Protein AF-A0A9X0B4B9-F1 (afdb_monomer)

Sequence (212 aa):
MSLSPEKRGRHTRPRSSSRGPTNFATVEGRLSCSGKHKIACLALQASNNDLEARITHLRGKVNQLDREISVLSRHVKQFNHHPFLQTWQADLLTRLIEVAYVRQKNKLPDGVSIGETNTADREILSRAYSNAARRVKWGTLDSLGLDIGHHDALQHYSDIAVYRSPNPFDTEIPFAEWLVQQSQAKPDLFAFWARLYPICYGRAVYESLVIA

pLDDT: mean 79.08, std 19.91, range [33.44, 97.25]

Secondary structure (DSSP, 8-state):
----------------------------------HHHHHHHHHHHHHHHHHHHHHHHHHHHHHHHHHHHHHHHHHHHHHHHTTHHHHHHHHHHHHHHHHHHHHHTPPPGGG--TT---HHHHHHHHHHHHHHHHH--HHHHHHTT--HHHHHHHHTHHHHGGG--S-TTTTHHHHHHHHHHHTTT-HHHHHHHHHHHHHHTSS-HHHHTT--

Structure (mmCIF, N/CA/C/O backbone):
data_AF-A0A9X0B4B9-F1
#
_entry.id   AF-A0A9X0B4B9-F1
#
loop_
_atom_site.group_PDB
_atom_site.id
_atom_site.type_symbol
_atom_site.label_atom_id
_atom_site.label_alt_id
_atom_site.label_comp_id
_atom_site.label_asym_id
_atom_site.label_entity_id
_atom_site.label_seq_id
_atom_site.pdbx_PDB_ins_code
_atom_site.Cartn_x
_atom_site.Cartn_y
_atom_site.Cartn_z
_atom_site.occupancy
_atom_site.B_iso_or_equiv
_atom_site.auth_seq_id
_atom_site.auth_comp_id
_atom_site.auth_asym_id
_atom_site.auth_atom_id
_atom_site.pdbx_PDB_model_num
ATOM 1 N N . MET A 1 1 ? -34.209 37.142 -52.005 1.00 37.28 1 MET A N 1
ATOM 2 C CA . MET A 1 1 ? -33.082 38.098 -51.942 1.00 37.28 1 MET A CA 1
ATOM 3 C C . MET A 1 1 ? -31.878 37.348 -51.396 1.00 37.28 1 MET A C 1
ATOM 5 O O . MET A 1 1 ? -32.034 36.760 -50.342 1.00 37.28 1 MET A O 1
ATOM 9 N N . SER A 1 2 ? -30.690 37.248 -51.981 1.00 38.56 2 SER A N 1
ATOM 10 C CA . SER A 1 2 ? -30.120 37.549 -53.300 1.00 38.56 2 SER A CA 1
ATOM 11 C C . SER A 1 2 ? -28.742 36.851 -53.287 1.00 38.56 2 SER A C 1
ATOM 13 O O . SER A 1 2 ? -28.014 36.991 -52.314 1.00 38.56 2 SER A O 1
ATOM 15 N N . LEU A 1 3 ? -28.491 35.949 -54.241 1.00 33.88 3 LEU A N 1
ATOM 16 C CA . LEU A 1 3 ? -27.424 35.980 -55.261 1.00 33.88 3 LEU A CA 1
ATOM 17 C C . LEU A 1 3 ? -25.955 35.836 -54.789 1.00 33.88 3 LEU A C 1
ATOM 19 O O . LEU A 1 3 ? -25.396 36.720 -54.150 1.00 33.88 3 LEU A O 1
ATOM 23 N N . SER A 1 4 ? -25.306 34.755 -55.256 1.00 40.66 4 SER A N 1
ATOM 24 C CA . SER A 1 4 ? -23.852 34.667 -55.522 1.00 40.66 4 SER A CA 1
ATOM 25 C C . SER A 1 4 ? -23.411 35.720 -56.567 1.00 40.66 4 SER A C 1
ATOM 27 O O . SER A 1 4 ? -24.283 36.290 -57.230 1.00 40.66 4 SER A O 1
ATOM 29 N N . PRO A 1 5 ? -22.097 35.961 -56.806 1.00 49.62 5 PRO A N 1
ATOM 30 C CA . PRO A 1 5 ? -21.403 35.111 -57.788 1.00 49.62 5 PRO A CA 1
ATOM 31 C C . PRO A 1 5 ? -19.865 34.939 -57.668 1.00 49.62 5 PRO A C 1
ATOM 33 O O . PRO A 1 5 ? -19.124 35.708 -57.065 1.00 49.62 5 PRO A O 1
ATOM 36 N N . GLU A 1 6 ? -19.453 33.884 -58.367 1.00 38.03 6 GLU A N 1
ATOM 37 C CA . GLU A 1 6 ? -18.196 33.508 -59.029 1.00 38.03 6 GLU A CA 1
ATOM 38 C C . GLU A 1 6 ? -17.366 34.637 -59.705 1.00 38.03 6 GLU A C 1
ATOM 40 O O . GLU A 1 6 ? -17.934 35.584 -60.243 1.00 38.03 6 GLU A O 1
ATOM 45 N N . LYS A 1 7 ? -16.029 34.460 -59.781 1.00 44.81 7 LYS A N 1
ATOM 46 C CA . LYS A 1 7 ? -15.086 34.900 -60.857 1.00 44.81 7 LYS A CA 1
ATOM 47 C C . LYS A 1 7 ? -13.720 34.222 -60.597 1.00 44.81 7 LYS A C 1
ATOM 49 O O . LYS A 1 7 ? -13.123 34.476 -59.562 1.00 44.81 7 LYS A O 1
ATOM 54 N N . ARG A 1 8 ? -13.237 33.197 -61.321 1.00 38.59 8 ARG A N 1
ATOM 55 C CA . ARG A 1 8 ? -12.699 33.088 -62.705 1.00 38.59 8 ARG A CA 1
ATOM 56 C C . ARG A 1 8 ? -11.682 34.154 -63.145 1.00 38.59 8 ARG A C 1
ATOM 58 O O . ARG A 1 8 ? -12.032 35.316 -63.304 1.00 38.59 8 ARG A O 1
ATOM 65 N N . GLY A 1 9 ? -10.494 33.673 -63.535 1.00 34.69 9 GLY A N 1
ATOM 66 C CA . GLY A 1 9 ? -9.516 34.322 -64.430 1.00 34.69 9 GLY A CA 1
ATOM 67 C C . GLY A 1 9 ? -8.213 33.502 -64.500 1.00 34.69 9 GLY A C 1
ATOM 68 O O . GLY A 1 9 ? -7.400 33.593 -63.597 1.00 34.69 9 GLY A O 1
ATOM 69 N N . ARG A 1 10 ? -8.140 32.448 -65.328 1.00 34.41 10 ARG A N 1
ATOM 70 C CA . ARG A 1 10 ? -7.587 32.360 -66.707 1.00 34.41 10 ARG A CA 1
ATOM 71 C C . ARG A 1 10 ? -6.051 32.408 -66.838 1.00 34.41 10 ARG A C 1
ATOM 73 O O . ARG A 1 10 ? -5.434 33.441 -66.649 1.00 34.41 10 ARG A O 1
ATOM 80 N N . HIS A 1 11 ? -5.529 31.262 -67.295 1.00 38.62 11 HIS A N 1
ATOM 81 C CA . HIS A 1 11 ? -4.538 31.040 -68.360 1.00 38.62 11 HIS A CA 1
ATOM 82 C C . HIS A 1 11 ? -3.572 32.164 -68.753 1.00 38.62 11 HIS A C 1
ATOM 84 O O . HIS A 1 11 ? -4.012 33.158 -69.317 1.00 38.62 11 HIS A O 1
ATOM 90 N N . THR A 1 12 ? -2.280 31.817 -68.792 1.00 37.66 12 THR A N 1
ATOM 91 C CA . THR A 1 12 ? -1.445 31.950 -70.003 1.00 37.66 12 THR A CA 1
ATOM 92 C C . THR A 1 12 ? -0.282 30.949 -69.988 1.00 37.66 12 THR A C 1
ATOM 94 O O . THR A 1 12 ? 0.459 30.819 -69.021 1.00 37.66 12 THR A O 1
ATOM 97 N N . ARG A 1 13 ? -0.126 30.229 -71.103 1.00 40.91 13 ARG A N 1
ATOM 98 C CA . ARG A 1 13 ? 1.102 29.546 -71.536 1.00 40.91 13 ARG A CA 1
ATOM 99 C C . ARG A 1 13 ? 1.524 30.251 -72.831 1.00 40.91 13 ARG A C 1
ATOM 101 O O . ARG A 1 13 ? 0.647 30.525 -73.650 1.00 40.91 13 ARG A O 1
ATOM 108 N N . PRO A 1 14 ? 2.818 30.515 -73.045 1.00 43.34 14 PRO A N 1
ATOM 109 C CA . PRO A 1 14 ? 3.440 30.116 -74.316 1.00 43.34 14 PRO A CA 1
ATOM 110 C C . PRO A 1 14 ? 4.831 29.495 -74.058 1.00 43.34 14 PRO A C 1
ATOM 112 O O . PRO A 1 14 ? 5.559 29.919 -73.173 1.00 43.34 14 PRO A O 1
ATOM 115 N N . ARG A 1 15 ? 5.147 28.306 -74.583 1.00 35.44 15 ARG A N 1
ATOM 116 C CA . ARG A 1 15 ? 5.670 27.976 -75.929 1.00 35.44 15 ARG A CA 1
ATOM 117 C C . ARG A 1 15 ? 7.128 28.439 -76.174 1.00 35.44 15 ARG A C 1
ATOM 119 O O . ARG A 1 15 ? 7.373 29.551 -76.607 1.00 35.44 15 ARG A O 1
ATOM 126 N N . SER A 1 16 ? 8.045 27.508 -75.875 1.00 40.91 16 SER A N 1
ATOM 127 C CA . SER A 1 16 ? 9.305 27.128 -76.556 1.00 40.91 16 SER A CA 1
ATOM 128 C C . SER A 1 16 ? 10.136 28.165 -77.332 1.00 40.91 16 SER A C 1
ATOM 130 O O . SER A 1 16 ? 9.680 28.663 -78.358 1.00 40.91 16 SER A O 1
ATOM 132 N N . SER A 1 17 ? 11.433 28.265 -77.003 1.00 33.53 17 SER A N 1
ATOM 133 C CA . SER A 1 17 ? 12.494 28.469 -78.005 1.00 33.53 17 SER A CA 1
ATOM 134 C C . SER A 1 17 ? 13.881 28.026 -77.502 1.00 33.53 17 SER A C 1
ATOM 136 O O . SER A 1 17 ? 14.427 28.608 -76.574 1.00 33.53 17 SER A O 1
ATOM 138 N N . SER A 1 18 ? 14.409 26.969 -78.134 1.00 39.12 18 SER A N 1
ATOM 139 C CA . SER A 1 18 ? 15.800 26.792 -78.595 1.00 39.12 18 SER A CA 1
ATOM 140 C C . SER A 1 18 ? 16.981 27.210 -77.690 1.00 39.12 18 SER A C 1
ATOM 142 O O . SER A 1 18 ? 17.277 28.399 -77.585 1.00 39.12 18 SER A O 1
ATOM 144 N N . ARG A 1 19 ? 17.813 26.229 -77.285 1.00 36.03 19 ARG A N 1
ATOM 145 C CA . ARG A 1 19 ? 19.260 26.161 -77.633 1.00 36.03 19 ARG A CA 1
ATOM 146 C C . ARG A 1 19 ? 19.955 24.919 -77.044 1.00 36.03 19 ARG A C 1
ATOM 148 O O . ARG A 1 19 ? 20.069 24.814 -75.834 1.00 36.03 19 ARG A O 1
ATOM 155 N N . GLY A 1 20 ? 20.454 24.062 -77.945 1.00 33.44 20 GLY A N 1
ATOM 156 C CA . GLY A 1 20 ? 21.780 23.417 -77.917 1.00 33.44 20 GLY A CA 1
ATOM 157 C C . GLY A 1 20 ? 22.123 22.373 -76.835 1.00 33.44 20 GLY A C 1
ATOM 158 O O . GLY A 1 20 ? 21.980 22.654 -75.650 1.00 33.44 20 GLY A O 1
ATOM 159 N N . PRO A 1 21 ? 22.691 21.206 -77.208 1.00 44.31 21 PRO A N 1
ATOM 160 C CA . PRO A 1 21 ? 23.390 20.344 -76.267 1.00 44.31 21 PRO A CA 1
ATOM 161 C C . PRO A 1 21 ? 24.780 20.940 -76.018 1.00 44.31 21 PRO A C 1
ATOM 163 O O . PRO A 1 21 ? 25.649 20.900 -76.889 1.00 44.31 21 PRO A O 1
ATOM 166 N N . THR A 1 22 ? 25.002 21.526 -74.844 1.00 40.06 22 THR A N 1
ATOM 167 C CA . THR A 1 22 ? 26.351 21.937 -74.448 1.00 40.06 22 THR A CA 1
ATOM 168 C C . THR A 1 22 ? 27.013 20.771 -73.737 1.00 40.06 22 THR A C 1
ATOM 170 O O . THR A 1 22 ? 26.702 20.447 -72.594 1.00 40.06 22 THR A O 1
ATOM 173 N N . ASN A 1 23 ? 27.903 20.128 -74.483 1.00 40.56 23 ASN A N 1
ATOM 174 C CA . ASN A 1 23 ? 28.940 19.212 -74.040 1.00 40.56 23 ASN A CA 1
ATOM 175 C C . ASN A 1 23 ? 29.431 19.527 -72.614 1.00 40.56 23 ASN A C 1
ATOM 177 O O . ASN A 1 23 ? 30.169 20.494 -72.418 1.00 40.56 23 ASN A O 1
ATOM 181 N N . PHE A 1 24 ? 29.117 18.672 -71.638 1.00 36.88 24 PHE A N 1
ATOM 182 C CA . PHE A 1 24 ? 29.963 18.542 -70.451 1.00 36.88 24 PHE A CA 1
ATOM 183 C C . PHE A 1 24 ? 31.182 17.718 -70.855 1.00 36.88 24 PHE A C 1
ATOM 185 O O . PHE A 1 24 ? 31.278 16.516 -70.618 1.00 36.88 24 PHE A O 1
ATOM 192 N N . ALA A 1 25 ? 32.085 18.392 -71.563 1.00 40.25 25 ALA A N 1
ATOM 193 C CA . ALA A 1 25 ? 33.439 17.933 -71.758 1.00 40.25 25 ALA A CA 1
ATOM 194 C C . ALA A 1 25 ? 34.093 17.774 -70.380 1.00 40.25 25 ALA A C 1
ATOM 196 O O . ALA A 1 25 ? 34.179 18.722 -69.604 1.00 40.25 25 ALA A O 1
ATOM 197 N N . THR A 1 26 ? 34.520 16.545 -70.110 1.00 48.97 26 THR A N 1
ATOM 198 C CA . THR A 1 26 ? 35.816 16.221 -69.518 1.00 48.97 26 THR A CA 1
ATOM 199 C C . THR A 1 26 ? 36.294 17.171 -68.423 1.00 48.97 26 THR A C 1
ATOM 201 O O . 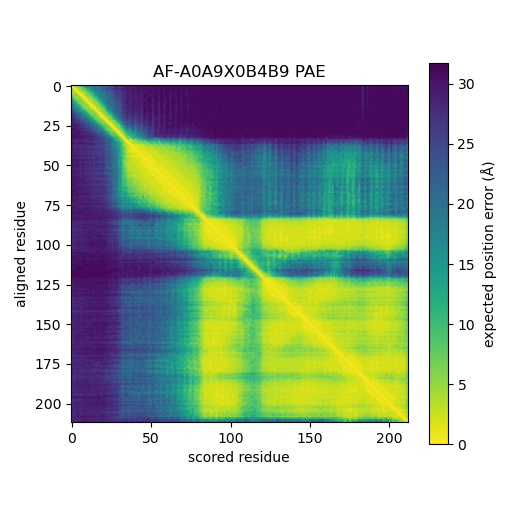THR A 1 26 ? 37.101 18.066 -68.656 1.00 48.97 26 THR A O 1
ATOM 204 N N . VAL A 1 27 ? 35.905 16.864 -67.189 1.00 46.19 27 VAL A N 1
ATOM 205 C CA . VAL A 1 27 ? 36.783 17.100 -66.039 1.00 46.19 27 VAL A CA 1
ATOM 206 C C . VAL A 1 27 ? 37.170 15.736 -65.476 1.00 46.19 27 VAL A C 1
ATOM 208 O O . VAL A 1 27 ? 36.894 15.393 -64.332 1.00 46.19 27 VAL A O 1
ATOM 211 N N . GLU A 1 28 ? 37.846 14.936 -66.307 1.00 41.88 28 GLU A N 1
ATOM 212 C CA . GLU A 1 28 ? 38.850 14.016 -65.778 1.00 41.88 28 GLU A CA 1
ATOM 213 C C . GLU A 1 28 ? 40.018 14.875 -65.291 1.00 41.88 28 GLU A C 1
ATOM 215 O O . GLU A 1 28 ? 41.030 15.065 -65.968 1.00 41.88 28 GLU A O 1
ATOM 220 N N . GLY A 1 29 ? 39.858 15.428 -64.090 1.00 42.34 29 GLY A N 1
ATOM 221 C CA . GLY A 1 29 ? 40.985 15.855 -63.284 1.00 42.34 29 GLY A CA 1
ATOM 222 C C . GLY A 1 29 ? 41.805 14.614 -62.961 1.00 42.34 29 GLY A C 1
ATOM 223 O O . GLY A 1 29 ? 41.587 13.972 -61.936 1.00 42.34 29 GLY A O 1
ATOM 224 N N . ARG A 1 30 ? 42.721 14.252 -63.868 1.00 47.53 30 ARG A N 1
ATOM 225 C CA . ARG A 1 30 ? 43.784 13.277 -63.636 1.00 47.53 30 ARG A CA 1
ATOM 226 C C . ARG A 1 30 ? 44.615 13.765 -62.454 1.00 47.53 30 ARG A C 1
ATOM 228 O O . ARG A 1 30 ? 45.625 14.443 -62.619 1.00 47.53 30 ARG A O 1
ATOM 235 N N . LEU A 1 31 ? 44.207 13.380 -61.251 1.00 49.44 31 LEU A N 1
ATOM 236 C CA . LEU A 1 31 ? 45.129 13.221 -60.142 1.00 49.44 31 LEU A CA 1
ATOM 237 C C . LEU A 1 31 ? 46.105 12.134 -60.586 1.00 49.44 31 LEU A C 1
ATOM 239 O O . LEU A 1 31 ? 45.802 10.942 -60.518 1.00 49.44 31 LEU A O 1
ATOM 243 N N . SER A 1 32 ? 47.259 12.559 -61.108 1.00 48.72 32 SER A N 1
ATOM 244 C CA . SER A 1 32 ? 48.432 11.705 -61.257 1.00 48.72 32 SER A CA 1
ATOM 245 C C . SER A 1 32 ? 48.814 11.242 -59.856 1.00 48.72 32 SER A C 1
ATOM 247 O O . SER A 1 32 ? 49.529 11.903 -59.104 1.00 48.72 32 SER A O 1
ATOM 249 N N . CYS A 1 33 ? 48.190 10.145 -59.450 1.00 45.91 33 CYS A N 1
ATOM 250 C CA . CYS A 1 33 ? 48.352 9.558 -58.147 1.00 45.91 33 CYS A CA 1
ATOM 251 C C . CYS A 1 33 ? 49.700 8.841 -58.167 1.00 45.91 33 CYS A C 1
ATOM 253 O O . CYS A 1 33 ? 49.818 7.735 -58.695 1.00 45.91 33 CYS A O 1
ATOM 255 N N . SER A 1 34 ? 50.734 9.490 -57.628 1.00 63.69 34 SER A N 1
ATOM 256 C CA . SER A 1 34 ? 51.974 8.810 -57.245 1.00 63.69 34 SER A CA 1
ATOM 257 C C . SER A 1 34 ? 51.603 7.524 -56.499 1.00 63.69 34 SER A C 1
ATOM 259 O O . SER A 1 34 ? 50.732 7.549 -55.628 1.00 63.69 34 SER A O 1
ATOM 261 N N . GLY A 1 35 ? 52.218 6.389 -56.854 1.00 59.84 35 GLY A N 1
ATOM 262 C CA . GLY A 1 35 ? 51.807 5.061 -56.368 1.00 59.84 35 GLY A CA 1
ATOM 263 C C . GLY A 1 35 ? 51.667 4.966 -54.842 1.00 59.84 35 GLY A C 1
ATOM 264 O O . GLY A 1 35 ? 50.817 4.233 -54.345 1.00 59.84 35 GLY A O 1
ATOM 265 N N . LYS A 1 36 ? 52.412 5.794 -54.097 1.00 68.44 36 LYS A N 1
ATOM 266 C CA . LYS A 1 36 ? 52.318 5.929 -52.635 1.00 68.44 36 LYS A CA 1
ATOM 267 C C . LYS A 1 36 ? 50.981 6.527 -52.161 1.00 68.44 36 LYS A C 1
ATOM 269 O O . LYS A 1 36 ? 50.416 6.043 -51.186 1.00 68.44 36 LYS A O 1
ATOM 274 N N . HIS A 1 37 ? 50.436 7.521 -52.865 1.00 74.00 37 HIS A N 1
ATOM 275 C CA . HIS A 1 37 ? 49.137 8.129 -52.544 1.00 74.00 37 HIS A CA 1
ATOM 276 C C . HIS A 1 37 ? 47.966 7.183 -52.838 1.00 74.00 37 HIS A C 1
ATOM 278 O O . HIS A 1 37 ? 46.979 7.193 -52.107 1.00 74.00 37 HIS A O 1
ATOM 284 N N . LYS A 1 38 ? 48.088 6.321 -53.856 1.00 82.31 38 LYS A N 1
ATOM 285 C CA . LYS A 1 38 ? 47.051 5.333 -54.193 1.00 82.31 38 LYS A CA 1
ATOM 286 C C . LYS A 1 38 ? 46.951 4.248 -53.122 1.00 82.31 38 LYS A C 1
ATOM 288 O O . LYS A 1 38 ? 45.853 3.895 -52.707 1.00 82.31 38 LYS A O 1
ATOM 293 N N . ILE A 1 39 ? 48.101 3.773 -52.640 1.00 85.12 39 ILE A N 1
ATOM 294 C CA . ILE A 1 39 ? 48.188 2.806 -51.537 1.00 85.12 39 ILE A CA 1
ATOM 295 C C . ILE A 1 39 ? 47.634 3.417 -50.243 1.00 85.12 39 ILE A C 1
ATOM 297 O O . ILE A 1 39 ? 46.830 2.779 -49.570 1.00 85.12 39 ILE A O 1
ATOM 301 N N . ALA A 1 40 ? 47.992 4.667 -49.930 1.00 88.06 40 ALA A N 1
ATOM 302 C CA . ALA A 1 40 ? 47.449 5.373 -48.769 1.00 88.06 40 ALA A CA 1
ATOM 303 C C . ALA A 1 40 ? 45.920 5.538 -48.850 1.00 88.06 40 ALA A C 1
ATOM 305 O O . ALA A 1 40 ? 45.225 5.328 -47.860 1.00 88.06 40 ALA A O 1
ATOM 306 N N . CYS A 1 41 ? 45.380 5.851 -50.031 1.00 86.50 41 CYS A N 1
ATOM 307 C CA . CYS A 1 41 ? 43.940 5.997 -50.236 1.00 86.50 41 CYS A CA 1
ATOM 308 C C . CYS A 1 41 ? 43.189 4.665 -50.048 1.00 86.50 41 CYS A C 1
ATOM 310 O O . CYS A 1 41 ? 42.178 4.626 -49.351 1.00 86.50 41 CYS A O 1
ATOM 312 N N . LEU A 1 42 ? 43.725 3.557 -50.576 1.00 90.69 42 LEU A N 1
ATOM 313 C CA . LEU A 1 42 ? 43.162 2.217 -50.371 1.00 90.69 42 LEU A CA 1
ATOM 314 C C . LEU A 1 42 ? 43.224 1.773 -48.903 1.00 90.69 42 LEU A C 1
ATOM 316 O O . LEU A 1 42 ? 42.264 1.193 -48.403 1.00 90.69 42 LEU A O 1
ATOM 320 N N . ALA A 1 43 ? 44.320 2.070 -48.200 1.00 89.94 43 ALA A N 1
ATOM 321 C CA . ALA A 1 43 ? 44.457 1.763 -46.777 1.00 89.94 43 ALA A CA 1
ATOM 322 C C . ALA A 1 43 ? 43.451 2.553 -45.921 1.00 89.94 43 ALA A C 1
ATOM 324 O O . ALA A 1 43 ? 42.826 1.988 -45.025 1.00 89.94 43 ALA A O 1
ATOM 325 N N . LEU A 1 44 ? 43.244 3.838 -46.230 1.00 91.75 44 LEU A N 1
ATOM 326 C CA . LEU A 1 44 ? 42.229 4.662 -45.568 1.00 91.75 44 LEU A CA 1
ATOM 327 C C . LEU A 1 44 ? 40.812 4.160 -45.856 1.00 91.75 44 LEU A C 1
ATOM 329 O O . LEU A 1 44 ? 39.997 4.091 -44.943 1.00 91.75 44 LEU A O 1
ATOM 333 N N . GLN A 1 45 ? 40.523 3.759 -47.094 1.00 93.06 45 GLN A N 1
ATOM 334 C CA . GLN A 1 45 ? 39.220 3.202 -47.453 1.00 93.06 45 GLN A CA 1
ATOM 335 C C . GLN A 1 45 ? 38.954 1.864 -46.748 1.00 93.06 45 GLN A C 1
ATOM 337 O O . GLN A 1 45 ? 37.867 1.660 -46.217 1.00 93.06 45 GLN A O 1
ATOM 342 N N . ALA A 1 46 ? 39.950 0.977 -46.678 1.00 91.56 46 ALA A N 1
ATOM 343 C CA . ALA A 1 46 ? 39.845 -0.275 -45.933 1.00 91.56 46 ALA A CA 1
ATOM 344 C C . ALA A 1 46 ? 39.626 -0.030 -44.429 1.00 91.56 46 ALA A C 1
ATOM 346 O O . ALA A 1 46 ? 38.780 -0.681 -43.822 1.00 91.56 46 ALA A O 1
ATOM 347 N N . SER A 1 47 ? 40.336 0.945 -43.850 1.00 94.44 47 SER A N 1
ATOM 348 C CA . SER A 1 47 ? 40.161 1.359 -42.453 1.00 94.44 47 SER A CA 1
ATOM 349 C C . SER A 1 47 ? 38.764 1.927 -42.192 1.00 94.44 47 SER A C 1
ATOM 351 O O . SER A 1 47 ? 38.111 1.541 -41.228 1.00 94.44 47 SER A O 1
ATOM 353 N N . ASN A 1 48 ? 38.258 2.790 -43.079 1.00 94.88 48 ASN A N 1
ATOM 354 C CA . ASN A 1 48 ? 36.906 3.335 -42.963 1.00 94.88 48 ASN A CA 1
ATOM 355 C C . ASN A 1 48 ? 35.844 2.232 -43.029 1.00 94.88 48 ASN A C 1
ATOM 357 O O . ASN A 1 48 ? 34.938 2.221 -42.201 1.00 94.88 48 ASN A O 1
ATOM 361 N N . ASN A 1 49 ? 35.992 1.267 -43.939 1.00 95.19 49 ASN A N 1
ATOM 362 C CA . ASN A 1 49 ? 35.080 0.127 -44.030 1.00 95.19 49 ASN A CA 1
ATOM 363 C C . ASN A 1 49 ? 35.115 -0.743 -42.756 1.00 95.19 49 ASN A C 1
ATOM 365 O O . ASN A 1 49 ? 34.065 -1.178 -42.283 1.00 95.19 49 ASN A O 1
ATOM 369 N N . ASP A 1 50 ? 36.298 -0.981 -42.171 1.00 95.50 50 ASP A N 1
ATOM 370 C CA . ASP A 1 50 ? 36.428 -1.704 -40.893 1.00 95.50 50 ASP A CA 1
ATOM 371 C C . ASP A 1 50 ? 35.769 -0.932 -39.739 1.00 95.50 50 ASP A C 1
ATOM 373 O O . ASP A 1 50 ? 35.039 -1.505 -38.927 1.00 95.50 50 ASP A O 1
ATOM 377 N N . LEU A 1 51 ? 35.957 0.389 -39.687 1.00 96.12 51 LEU A N 1
ATOM 378 C CA . LEU A 1 51 ? 35.312 1.247 -38.695 1.00 96.12 51 LEU A CA 1
ATOM 379 C C . LEU A 1 51 ? 33.786 1.242 -38.844 1.00 96.12 51 LEU A C 1
ATOM 381 O O . LEU A 1 51 ? 33.083 1.111 -37.841 1.00 96.12 51 LEU A O 1
ATOM 385 N N . GLU A 1 52 ? 33.256 1.319 -40.064 1.00 96.06 52 GLU A N 1
ATOM 386 C CA . GLU A 1 52 ? 31.815 1.219 -40.323 1.00 96.06 52 GLU A CA 1
ATOM 387 C C . GLU A 1 52 ? 31.246 -0.140 -39.883 1.00 96.06 52 GLU A C 1
ATOM 389 O O . GLU A 1 52 ? 30.201 -0.197 -39.222 1.00 96.06 52 GLU A O 1
ATOM 394 N N . ALA A 1 53 ? 31.957 -1.237 -40.157 1.00 95.00 53 ALA A N 1
ATOM 395 C CA . ALA A 1 53 ? 31.577 -2.572 -39.697 1.00 95.00 53 ALA A CA 1
ATOM 396 C C . ALA A 1 53 ? 31.564 -2.670 -38.159 1.00 95.00 53 ALA A C 1
ATOM 398 O O . ALA A 1 53 ? 30.630 -3.210 -37.561 1.00 95.00 53 ALA A O 1
ATOM 399 N N . ARG A 1 54 ? 32.555 -2.081 -37.479 1.00 96.56 54 ARG A N 1
ATOM 400 C CA . ARG A 1 54 ? 32.586 -2.039 -36.007 1.00 96.56 54 ARG A CA 1
ATOM 401 C C . ARG A 1 54 ? 31.464 -1.185 -35.428 1.00 96.56 54 ARG A C 1
ATOM 403 O O . ARG A 1 54 ? 30.843 -1.594 -34.448 1.00 96.56 54 ARG A O 1
ATOM 410 N N . ILE A 1 55 ? 31.175 -0.028 -36.024 1.00 97.25 55 ILE A N 1
ATOM 411 C CA . ILE A 1 55 ? 30.098 0.868 -35.579 1.00 97.25 55 ILE A CA 1
ATOM 412 C C . ILE A 1 55 ? 28.738 0.180 -35.715 1.00 97.25 55 ILE A C 1
ATOM 414 O O . ILE A 1 55 ? 27.932 0.227 -34.787 1.00 97.25 55 ILE A O 1
ATOM 418 N N . THR A 1 56 ? 28.473 -0.478 -36.844 1.00 96.31 56 THR A N 1
ATOM 419 C CA . THR A 1 56 ? 27.211 -1.207 -37.056 1.00 96.31 56 THR A CA 1
ATOM 420 C C . THR A 1 56 ? 27.053 -2.366 -36.073 1.00 96.31 56 THR A C 1
ATOM 422 O O . THR A 1 56 ? 25.989 -2.514 -35.470 1.00 96.31 56 THR A O 1
ATOM 425 N N . HIS A 1 57 ? 28.123 -3.119 -35.813 1.00 96.31 57 HIS A N 1
ATOM 426 C CA . HIS A 1 57 ? 28.131 -4.173 -34.800 1.00 96.31 57 HIS A CA 1
ATOM 427 C C . HIS A 1 57 ? 27.889 -3.636 -33.376 1.00 96.31 57 HIS A C 1
ATOM 429 O O . HIS A 1 57 ? 27.074 -4.191 -32.636 1.00 96.31 57 HIS A O 1
ATOM 435 N N . LEU A 1 58 ? 28.534 -2.528 -32.992 1.00 96.88 58 LEU A N 1
ATOM 436 C CA . LEU A 1 58 ? 28.311 -1.885 -31.692 1.00 96.88 58 LEU A CA 1
ATOM 437 C C . LEU A 1 58 ? 26.875 -1.376 -31.544 1.00 96.88 58 LEU A C 1
ATOM 439 O O . LEU A 1 58 ? 26.264 -1.599 -30.504 1.00 96.88 58 LEU A O 1
ATOM 443 N N . ARG A 1 59 ? 26.303 -0.766 -32.588 1.00 96.69 59 ARG A N 1
ATOM 444 C CA . ARG A 1 59 ? 24.887 -0.361 -32.596 1.00 96.69 59 ARG A CA 1
ATOM 445 C C . ARG A 1 59 ? 23.956 -1.553 -32.384 1.00 96.69 59 ARG A C 1
ATOM 447 O O . ARG A 1 59 ? 23.000 -1.447 -31.623 1.00 96.69 59 ARG A O 1
ATOM 454 N N . GLY A 1 60 ? 24.255 -2.696 -33.004 1.00 96.62 60 GLY A N 1
ATOM 455 C CA . GLY A 1 60 ? 23.525 -3.944 -32.771 1.00 96.62 60 GLY A CA 1
ATOM 456 C C . GLY A 1 60 ? 23.554 -4.375 -31.302 1.00 96.62 60 GLY A C 1
ATOM 457 O O . GLY A 1 60 ? 22.505 -4.672 -30.731 1.00 96.62 60 GLY A O 1
ATOM 458 N N . LYS A 1 61 ? 24.733 -4.330 -30.670 1.00 96.94 61 LYS A N 1
ATOM 459 C CA . LYS A 1 61 ? 24.901 -4.661 -29.247 1.00 96.94 61 LYS A CA 1
ATOM 460 C C . LYS A 1 61 ? 24.189 -3.688 -28.312 1.00 96.94 61 LYS A C 1
ATOM 462 O O . LYS A 1 61 ? 23.549 -4.138 -27.371 1.00 96.94 61 LYS A O 1
ATOM 467 N N . VAL A 1 62 ? 24.261 -2.383 -28.572 1.00 97.25 62 VAL A N 1
ATOM 468 C CA . VAL A 1 62 ? 23.544 -1.373 -27.773 1.00 97.25 62 VAL A CA 1
ATOM 469 C C . VAL A 1 62 ? 22.037 -1.621 -27.836 1.00 97.25 62 VAL A C 1
ATOM 471 O O . VAL A 1 62 ? 21.400 -1.748 -26.798 1.00 97.25 62 VAL A O 1
ATOM 474 N N . ASN A 1 63 ? 21.485 -1.837 -29.034 1.00 96.25 63 ASN A N 1
ATOM 475 C CA . ASN A 1 63 ? 20.062 -2.145 -29.194 1.00 96.25 63 ASN A CA 1
ATOM 476 C C . ASN A 1 63 ? 19.648 -3.445 -28.483 1.00 96.25 63 ASN A C 1
ATOM 478 O O . ASN A 1 63 ? 18.511 -3.568 -28.026 1.00 96.25 63 ASN A O 1
ATOM 482 N N . GLN A 1 64 ? 20.535 -4.442 -28.429 1.00 96.50 64 GLN A N 1
ATOM 483 C CA . GLN A 1 64 ? 20.294 -5.668 -27.673 1.00 96.50 64 GLN A CA 1
ATOM 484 C C . GLN A 1 64 ? 20.270 -5.391 -26.164 1.00 96.50 64 GLN A C 1
ATOM 486 O O . GLN A 1 64 ? 19.319 -5.794 -25.497 1.00 96.50 64 GLN A O 1
ATOM 491 N N . LEU A 1 65 ? 21.262 -4.663 -25.648 1.00 96.81 65 LEU A N 1
ATOM 492 C CA . LEU A 1 65 ? 21.334 -4.287 -24.236 1.00 96.81 65 LEU A CA 1
ATOM 493 C C . LEU A 1 65 ? 20.114 -3.467 -23.804 1.00 96.81 65 LEU A C 1
ATOM 495 O O . LEU A 1 65 ? 19.536 -3.749 -22.760 1.00 96.81 65 LEU A O 1
ATOM 499 N N . ASP A 1 66 ? 19.649 -2.526 -24.626 1.00 94.56 66 ASP A N 1
ATOM 500 C CA . ASP A 1 66 ? 18.447 -1.736 -24.330 1.00 94.56 66 ASP A CA 1
ATOM 501 C C . ASP A 1 66 ? 17.195 -2.615 -24.174 1.00 94.56 66 ASP A C 1
ATOM 503 O O . ASP A 1 66 ? 16.352 -2.386 -23.297 1.00 94.56 66 ASP A O 1
ATOM 507 N N . ARG A 1 67 ? 17.072 -3.668 -24.993 1.00 94.69 67 ARG A N 1
ATOM 508 C CA . ARG A 1 67 ? 15.982 -4.649 -24.871 1.00 94.69 67 ARG A CA 1
ATOM 509 C C . ARG A 1 67 ? 16.118 -5.469 -23.595 1.00 94.69 67 ARG A C 1
ATOM 511 O O . ARG A 1 67 ? 15.122 -5.659 -22.900 1.00 94.69 67 ARG A O 1
ATOM 518 N N . GLU A 1 68 ? 17.323 -5.935 -23.278 1.00 95.00 68 GLU A N 1
ATOM 519 C CA . GLU A 1 68 ? 17.600 -6.711 -22.065 1.00 95.00 68 GLU A CA 1
ATOM 520 C C . GLU A 1 68 ? 17.316 -5.892 -20.798 1.00 95.00 68 GLU A C 1
ATOM 522 O O . GLU A 1 68 ? 16.607 -6.369 -19.911 1.00 95.00 68 GLU A O 1
ATOM 527 N N . ILE A 1 69 ? 17.750 -4.629 -20.750 1.00 94.94 69 ILE A N 1
ATOM 528 C CA . ILE A 1 69 ? 17.444 -3.688 -19.661 1.00 94.94 69 ILE A CA 1
ATOM 529 C C . ILE A 1 69 ? 15.933 -3.474 -19.543 1.00 94.94 69 ILE A C 1
ATOM 531 O O . ILE A 1 69 ? 15.393 -3.480 -18.437 1.00 94.94 69 ILE A O 1
ATOM 535 N N . SER A 1 70 ? 15.222 -3.334 -20.664 1.00 90.81 70 SER A N 1
ATOM 536 C CA . SER A 1 70 ? 13.764 -3.163 -20.661 1.00 90.81 70 SER A CA 1
ATOM 537 C C . SER A 1 70 ? 13.030 -4.389 -20.105 1.00 90.81 70 SER A C 1
ATOM 539 O O . SER A 1 70 ? 12.065 -4.249 -19.350 1.00 90.81 70 SER A O 1
ATOM 541 N N . VAL A 1 71 ? 13.483 -5.598 -20.453 1.00 91.69 71 VAL A N 1
ATOM 542 C CA . VAL A 1 71 ? 12.942 -6.856 -19.912 1.00 91.69 71 VAL A CA 1
ATOM 543 C C . VAL A 1 71 ? 13.245 -6.968 -18.421 1.00 91.69 71 VAL A C 1
ATOM 545 O O . VAL A 1 71 ? 12.336 -7.233 -17.635 1.00 91.69 71 VAL A O 1
ATOM 548 N N . LEU A 1 72 ? 14.488 -6.702 -18.018 1.00 88.12 72 LEU A N 1
ATOM 549 C CA . LEU A 1 72 ? 14.897 -6.756 -16.620 1.00 88.12 72 LEU A CA 1
ATOM 550 C C . LEU A 1 72 ? 14.125 -5.739 -15.773 1.00 88.12 72 LEU A C 1
ATOM 552 O O . LEU A 1 72 ? 13.605 -6.095 -14.722 1.00 88.12 72 LEU A O 1
ATOM 556 N N . SER A 1 73 ? 13.964 -4.506 -16.255 1.00 79.81 73 SER A N 1
ATOM 557 C CA . SER A 1 73 ? 13.167 -3.470 -15.590 1.00 79.81 73 SER A CA 1
ATOM 558 C C . SER A 1 73 ? 11.717 -3.917 -15.387 1.00 79.81 73 SER A C 1
ATOM 560 O O . SER A 1 73 ? 11.146 -3.708 -14.317 1.00 79.81 73 SER A O 1
ATOM 562 N N . ARG A 1 74 ? 11.122 -4.598 -16.376 1.00 79.62 74 ARG A N 1
ATOM 563 C CA . ARG A 1 74 ? 9.774 -5.165 -16.248 1.00 79.62 74 ARG A CA 1
ATOM 564 C C . ARG A 1 74 ? 9.716 -6.267 -15.192 1.00 79.62 74 ARG A C 1
ATOM 566 O O . ARG A 1 74 ? 8.793 -6.261 -14.382 1.00 79.62 74 ARG A O 1
ATOM 573 N N . HIS A 1 75 ? 10.688 -7.178 -15.178 1.00 76.50 75 HIS A N 1
ATOM 574 C CA . HIS A 1 75 ? 10.764 -8.234 -14.168 1.00 76.50 75 HIS A CA 1
ATOM 575 C C . HIS A 1 75 ? 10.966 -7.665 -12.764 1.00 76.50 75 HIS A C 1
ATOM 577 O O . HIS A 1 75 ? 10.260 -8.076 -11.852 1.00 76.50 75 HIS A O 1
ATOM 583 N N . VAL A 1 76 ? 11.855 -6.684 -12.591 1.00 71.94 76 VAL A N 1
ATOM 584 C CA . VAL A 1 76 ? 12.070 -6.001 -11.306 1.00 71.94 76 VAL A CA 1
ATOM 585 C C . VAL A 1 76 ? 10.787 -5.329 -10.833 1.00 71.94 76 VAL A C 1
ATOM 587 O O . VAL A 1 76 ? 10.411 -5.511 -9.685 1.00 71.94 76 VAL A O 1
ATOM 590 N N . LYS A 1 77 ? 10.054 -4.629 -11.708 1.00 66.75 77 LYS A N 1
ATOM 591 C CA . LYS A 1 77 ? 8.735 -4.080 -11.355 1.00 66.75 77 LYS A CA 1
ATOM 592 C C . LYS A 1 77 ? 7.781 -5.192 -10.913 1.00 66.75 77 LYS A C 1
ATOM 594 O O . LYS A 1 77 ? 7.232 -5.137 -9.823 1.00 66.75 77 LYS A O 1
ATOM 599 N N . GLN A 1 78 ? 7.639 -6.259 -11.695 1.00 62.34 78 GLN A N 1
ATOM 600 C CA . GLN A 1 78 ? 6.761 -7.380 -11.347 1.00 62.34 78 GLN A CA 1
ATOM 601 C C . GLN A 1 78 ? 7.119 -8.030 -9.992 1.00 62.34 78 GLN A C 1
ATOM 603 O O . GLN A 1 78 ? 6.223 -8.310 -9.192 1.00 62.34 78 GLN A O 1
ATOM 608 N N . PHE A 1 79 ? 8.413 -8.202 -9.708 1.00 58.88 79 PHE A N 1
ATOM 609 C CA . PHE A 1 79 ? 8.928 -8.703 -8.430 1.00 58.88 79 PHE A CA 1
ATOM 610 C C . PHE A 1 79 ? 8.817 -7.695 -7.282 1.00 58.88 79 PHE A C 1
ATOM 612 O O . PHE A 1 79 ? 8.626 -8.111 -6.149 1.00 58.88 79 PHE A O 1
ATOM 619 N N . ASN A 1 80 ? 8.889 -6.392 -7.535 1.00 57.00 80 ASN A N 1
ATOM 620 C CA . ASN A 1 80 ? 8.731 -5.368 -6.501 1.00 57.00 80 ASN A CA 1
ATOM 621 C C . ASN A 1 80 ? 7.268 -5.163 -6.092 1.00 57.00 80 ASN A C 1
ATOM 623 O O . ASN A 1 80 ? 7.005 -4.544 -5.068 1.00 57.00 80 ASN A O 1
ATOM 627 N N . HIS A 1 81 ? 6.304 -5.660 -6.870 1.00 58.34 81 HIS A N 1
ATOM 628 C CA . HIS A 1 81 ? 4.887 -5.395 -6.620 1.00 58.34 81 HIS A CA 1
ATOM 629 C C . HIS A 1 81 ? 4.142 -6.594 -6.024 1.00 58.34 81 HIS A C 1
ATOM 631 O O . HIS A 1 81 ? 3.320 -6.410 -5.136 1.00 58.34 81 HIS A O 1
ATOM 637 N N . HIS A 1 82 ? 4.409 -7.827 -6.465 1.00 56.44 82 HIS A N 1
ATOM 638 C CA . HIS A 1 82 ? 3.589 -8.981 -6.060 1.00 56.44 82 HIS A CA 1
ATOM 639 C C . HIS A 1 82 ? 3.912 -9.588 -4.673 1.00 56.44 82 HIS A C 1
ATOM 641 O O . HIS A 1 82 ? 2.970 -9.933 -3.960 1.00 56.44 82 HIS A O 1
ATOM 647 N N . PRO A 1 83 ? 5.184 -9.729 -4.253 1.00 64.38 83 PRO A N 1
ATOM 648 C CA . PRO A 1 83 ? 5.537 -10.204 -2.912 1.00 64.38 83 PRO A CA 1
ATOM 649 C C . PRO A 1 83 ? 5.314 -9.129 -1.843 1.00 64.38 83 PRO A C 1
ATOM 651 O O . PRO A 1 83 ? 5.019 -9.449 -0.699 1.00 64.38 83 PRO A O 1
ATOM 654 N N . PHE A 1 84 ? 5.441 -7.853 -2.219 1.00 80.00 84 PHE A N 1
ATOM 655 C CA . PHE A 1 84 ? 5.372 -6.734 -1.282 1.00 80.00 84 PHE A CA 1
ATOM 656 C C . PHE A 1 84 ? 3.962 -6.190 -1.087 1.00 80.00 84 PHE A C 1
ATOM 658 O O . PHE A 1 84 ? 3.705 -5.593 -0.050 1.00 80.00 84 PHE A O 1
ATOM 665 N N . LEU A 1 85 ? 3.025 -6.434 -2.013 1.00 87.88 85 LEU A N 1
ATOM 666 C CA . LEU A 1 85 ? 1.645 -5.973 -1.849 1.00 87.88 85 LEU A CA 1
ATOM 667 C C . LEU A 1 85 ? 1.018 -6.498 -0.552 1.00 87.88 85 LEU A C 1
ATOM 669 O O . LEU A 1 85 ? 0.360 -5.736 0.148 1.00 87.88 85 LEU A O 1
ATOM 673 N N . GLN A 1 86 ? 1.256 -7.765 -0.201 1.00 89.56 86 GLN A N 1
ATOM 674 C CA . GLN A 1 86 ? 0.767 -8.334 1.058 1.00 89.56 86 GLN A CA 1
ATOM 675 C C . GLN A 1 86 ? 1.381 -7.631 2.271 1.00 89.56 86 GLN A C 1
ATOM 677 O O . GLN A 1 86 ? 0.669 -7.327 3.223 1.00 89.56 86 GLN A O 1
ATOM 682 N N . THR A 1 87 ? 2.679 -7.319 2.217 1.00 90.94 87 THR A N 1
ATOM 683 C CA . THR A 1 87 ? 3.367 -6.535 3.250 1.00 90.94 87 THR A CA 1
ATOM 684 C C . THR A 1 87 ? 2.787 -5.127 3.359 1.00 90.94 87 THR A C 1
ATOM 686 O O . THR A 1 87 ? 2.442 -4.705 4.453 1.00 90.94 87 THR A O 1
ATOM 689 N N . TRP A 1 88 ? 2.585 -4.424 2.245 1.00 92.88 88 TRP A N 1
ATOM 690 C CA . TRP A 1 88 ? 2.024 -3.071 2.231 1.00 92.88 88 TRP A CA 1
ATOM 691 C C . TRP A 1 88 ? 0.593 -3.021 2.770 1.00 92.88 88 TRP A C 1
ATOM 693 O O . TRP A 1 88 ? 0.249 -2.141 3.557 1.00 92.88 88 TRP A O 1
ATOM 703 N N . GLN A 1 89 ? -0.238 -3.991 2.381 1.00 93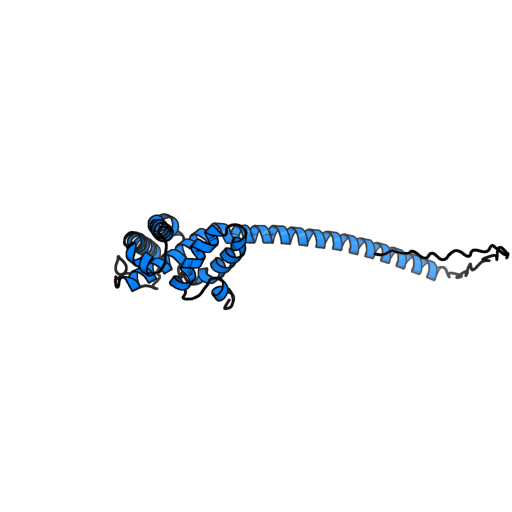.25 89 GLN A N 1
ATOM 704 C CA . GLN A 1 89 ? -1.597 -4.138 2.900 1.00 93.25 89 GLN A CA 1
ATOM 705 C C . GLN A 1 89 ? -1.586 -4.452 4.396 1.00 93.25 89 GLN A C 1
ATOM 707 O O . GLN A 1 89 ? -2.346 -3.845 5.150 1.00 93.25 89 GLN A O 1
ATOM 712 N N . ALA A 1 90 ? -0.715 -5.366 4.835 1.00 93.19 90 ALA A N 1
ATOM 713 C CA . ALA A 1 90 ? -0.564 -5.698 6.244 1.00 93.19 90 ALA A CA 1
ATOM 714 C C . ALA A 1 90 ? -0.114 -4.472 7.043 1.00 93.19 90 ALA A C 1
ATOM 716 O O . ALA A 1 90 ? -0.678 -4.175 8.0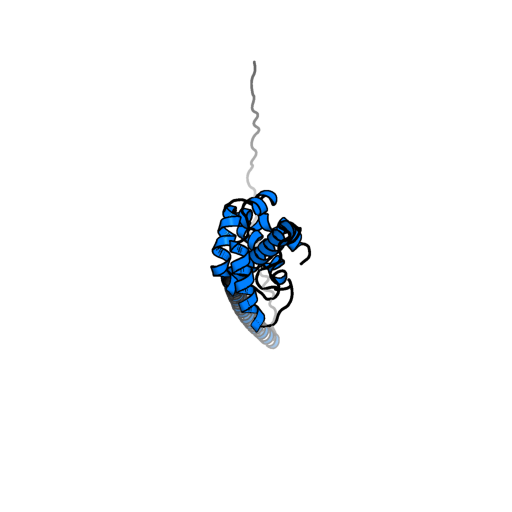90 1.00 93.19 90 ALA A O 1
ATOM 717 N N . ASP A 1 91 ? 0.844 -3.706 6.548 1.00 93.25 91 ASP A N 1
ATOM 718 C CA . ASP A 1 91 ? 1.368 -2.542 7.252 1.00 93.25 91 ASP A CA 1
ATOM 719 C C . ASP A 1 91 ? 0.336 -1.415 7.337 1.00 93.25 91 ASP A C 1
ATOM 721 O O . ASP A 1 91 ? 0.086 -0.893 8.427 1.00 93.25 91 ASP A O 1
ATOM 725 N N . LEU A 1 92 ? -0.373 -1.117 6.246 1.00 95.12 92 LEU A N 1
ATOM 726 C CA . LEU A 1 92 ? -1.452 -0.130 6.263 1.00 95.12 92 LEU A CA 1
ATOM 727 C C . LEU A 1 92 ? -2.600 -0.540 7.200 1.00 95.12 92 LEU A C 1
ATOM 729 O O . LEU A 1 92 ? -3.101 0.281 7.968 1.00 95.12 92 LEU A O 1
ATOM 733 N N . LEU A 1 93 ? -3.004 -1.812 7.190 1.00 95.50 93 LEU A N 1
ATOM 734 C CA . LEU A 1 93 ? -4.041 -2.299 8.102 1.00 95.50 93 LEU A CA 1
ATOM 735 C C . LEU A 1 93 ? -3.558 -2.346 9.558 1.00 95.50 93 LEU A C 1
ATOM 737 O O . LEU A 1 93 ? -4.339 -2.061 10.462 1.00 95.50 93 LEU A O 1
ATOM 741 N N . THR A 1 94 ? -2.270 -2.601 9.800 1.00 94.31 94 THR A N 1
ATOM 742 C CA . THR A 1 94 ? -1.657 -2.464 11.133 1.00 94.31 94 THR A CA 1
ATOM 743 C C . THR A 1 94 ? -1.822 -1.034 11.641 1.00 94.31 94 THR A C 1
ATOM 745 O O . THR A 1 94 ? -2.328 -0.827 12.745 1.00 94.31 94 THR A O 1
ATOM 748 N N . ARG A 1 95 ? -1.487 -0.036 10.813 1.00 93.94 95 ARG A N 1
ATOM 749 C CA . ARG A 1 95 ? -1.681 1.385 11.142 1.00 93.94 95 ARG A CA 1
ATOM 750 C C . ARG A 1 95 ? -3.146 1.708 11.420 1.00 93.94 95 ARG A C 1
ATOM 752 O O . ARG A 1 95 ? -3.447 2.409 12.384 1.00 93.94 95 ARG A O 1
ATOM 759 N N . LEU A 1 96 ? -4.064 1.162 10.625 1.00 95.00 96 LEU A N 1
ATOM 760 C CA . LEU A 1 96 ? -5.495 1.350 10.847 1.00 95.00 96 LEU A CA 1
ATOM 761 C C . LEU A 1 96 ? -5.941 0.797 12.210 1.00 95.00 96 LEU A C 1
ATOM 763 O O . LEU A 1 96 ? -6.706 1.458 12.914 1.00 95.00 96 LEU A O 1
ATOM 767 N N . ILE A 1 97 ? -5.447 -0.380 12.608 1.00 93.12 97 ILE A N 1
ATOM 768 C CA . ILE A 1 97 ? -5.733 -0.976 13.923 1.00 93.12 97 ILE A CA 1
ATOM 769 C C . ILE A 1 97 ? -5.239 -0.057 15.042 1.00 93.12 97 ILE A C 1
ATOM 771 O O . ILE A 1 97 ? -5.989 0.211 15.982 1.00 93.12 97 ILE A O 1
ATOM 775 N N . GLU A 1 98 ? -4.016 0.463 14.936 1.00 91.31 98 GLU A N 1
ATOM 776 C CA . GLU A 1 98 ? -3.454 1.393 15.923 1.00 91.31 98 GLU A CA 1
ATOM 777 C C . GLU A 1 98 ? -4.322 2.644 16.070 1.00 91.31 98 GLU A C 1
ATOM 779 O O . GLU A 1 98 ? -4.726 2.997 17.181 1.00 91.31 98 GLU A O 1
ATOM 784 N N . VAL A 1 99 ? -4.685 3.277 14.950 1.00 92.38 99 VAL A N 1
ATOM 785 C CA . VAL A 1 99 ? -5.543 4.469 14.942 1.00 92.38 99 VAL A CA 1
ATOM 786 C C . VAL A 1 99 ? -6.920 4.161 15.535 1.00 92.38 99 VAL A C 1
ATOM 788 O O . VAL A 1 99 ? -7.428 4.929 16.358 1.00 92.38 99 VAL A O 1
ATOM 791 N N . ALA A 1 100 ? -7.520 3.023 15.181 1.00 91.56 100 ALA A N 1
ATOM 792 C CA . ALA A 1 100 ? -8.815 2.608 15.709 1.00 91.56 100 ALA A CA 1
ATOM 793 C C . ALA A 1 100 ? -8.774 2.377 17.229 1.00 91.56 100 ALA A C 1
ATOM 795 O O . ALA A 1 100 ? -9.711 2.757 17.934 1.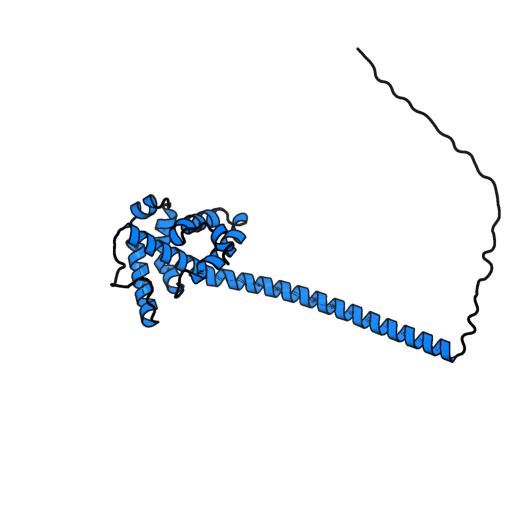00 91.56 100 ALA A O 1
ATOM 796 N N . TYR A 1 101 ? -7.694 1.797 17.754 1.00 89.62 101 TYR A N 1
ATOM 797 C CA . TYR A 1 101 ? -7.520 1.571 19.190 1.00 89.62 101 TYR A CA 1
ATOM 798 C C . TYR A 1 101 ? -7.308 2.870 19.970 1.00 89.62 101 TYR A C 1
ATOM 800 O O . TYR A 1 101 ? -7.934 3.060 21.017 1.00 89.62 101 TYR A O 1
ATOM 808 N N . VAL A 1 102 ? -6.520 3.800 19.420 1.00 88.56 102 VAL A N 1
ATOM 809 C CA . VAL A 1 102 ? -6.363 5.154 19.974 1.00 88.56 102 VAL A CA 1
ATOM 810 C C . VAL A 1 102 ? -7.721 5.857 20.057 1.00 88.56 102 VAL A C 1
ATOM 812 O O . VAL A 1 102 ? -8.066 6.423 21.095 1.00 88.56 102 VAL A O 1
ATOM 815 N N . ARG A 1 103 ? -8.545 5.760 19.006 1.00 86.88 103 ARG A N 1
ATOM 816 C CA . ARG A 1 103 ? -9.904 6.331 18.982 1.00 86.88 103 ARG A CA 1
ATOM 817 C C . ARG A 1 103 ? -10.845 5.673 19.988 1.00 86.88 103 ARG A C 1
ATOM 819 O O . ARG A 1 103 ? -11.630 6.368 20.627 1.00 86.88 103 ARG A O 1
ATOM 826 N N . GLN A 1 104 ? -10.747 4.357 20.163 1.00 86.62 104 GLN A N 1
ATOM 827 C CA . GLN A 1 104 ? -11.532 3.608 21.149 1.00 86.62 104 GLN A CA 1
ATOM 828 C C . GLN A 1 104 ? -11.058 3.811 22.596 1.00 86.62 104 GLN A C 1
ATOM 830 O O . GLN A 1 104 ? -11.726 3.331 23.508 1.00 86.62 104 GLN A O 1
ATOM 835 N N . LYS A 1 105 ? -9.927 4.502 22.820 1.00 80.38 105 LYS A N 1
ATOM 836 C CA . LYS A 1 105 ? -9.247 4.614 24.124 1.00 80.38 105 LYS A CA 1
ATOM 837 C C . LYS A 1 105 ? -8.934 3.247 24.753 1.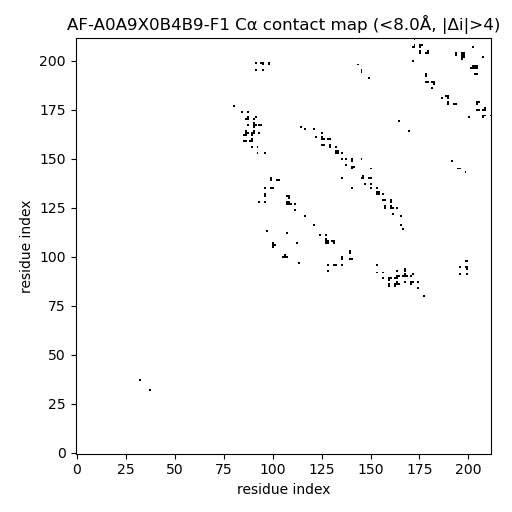00 80.38 105 LYS A C 1
ATOM 839 O O . LYS A 1 105 ? -8.867 3.119 25.974 1.00 80.38 105 LYS A O 1
ATOM 844 N N . ASN A 1 106 ? -8.735 2.232 23.914 1.00 74.31 106 ASN A N 1
ATOM 845 C CA . ASN A 1 106 ? -8.389 0.878 24.329 1.00 74.31 106 ASN A CA 1
ATOM 846 C C . ASN A 1 106 ? -6.883 0.654 24.178 1.00 74.31 106 ASN A C 1
ATOM 848 O O . ASN A 1 106 ? -6.253 1.181 23.264 1.00 74.31 106 ASN A O 1
ATOM 852 N N . LYS A 1 107 ? -6.305 -0.172 25.052 1.00 73.88 107 LYS A N 1
ATOM 853 C CA . LYS A 1 107 ? -4.931 -0.666 24.889 1.00 73.88 107 LYS A CA 1
ATOM 854 C C . LYS A 1 107 ? -4.929 -1.898 23.985 1.00 73.88 107 LYS A C 1
ATOM 856 O O . LYS A 1 107 ? -5.905 -2.654 23.990 1.00 73.88 107 LYS A O 1
ATOM 861 N N . LEU A 1 108 ? -3.852 -2.093 23.223 1.00 72.62 108 LEU A N 1
ATOM 862 C CA . LEU A 1 108 ? -3.680 -3.297 22.411 1.00 72.62 108 LEU A CA 1
ATOM 863 C C . LEU A 1 108 ? -3.748 -4.560 23.295 1.00 72.62 108 LEU A C 1
ATOM 865 O O . LEU A 1 108 ? -3.320 -4.524 24.455 1.00 72.62 108 LEU A O 1
ATOM 869 N N . PRO A 1 109 ? -4.316 -5.667 22.781 1.00 64.94 109 PRO A N 1
ATOM 870 C CA . PRO A 1 109 ? -4.263 -6.961 23.453 1.00 64.94 109 PRO A CA 1
ATOM 871 C C . PRO A 1 109 ? -2.812 -7.363 23.760 1.00 64.94 109 PRO A C 1
ATOM 873 O O . PRO A 1 109 ? -1.895 -6.973 23.046 1.00 64.94 109 PRO A O 1
ATOM 876 N N . ASP A 1 110 ? -2.623 -8.148 24.819 1.00 61.31 110 ASP A N 1
ATOM 877 C CA . ASP A 1 110 ? -1.334 -8.713 25.258 1.00 61.31 110 ASP A CA 1
ATOM 878 C C . ASP A 1 110 ? -0.299 -7.720 25.821 1.00 61.31 110 ASP A C 1
ATOM 880 O O . ASP A 1 110 ? 0.858 -8.077 26.017 1.00 61.31 110 ASP A O 1
ATOM 884 N N . GLY A 1 111 ? -0.704 -6.490 26.165 1.00 57.28 111 GLY A N 1
ATOM 885 C CA . GLY A 1 111 ? 0.171 -5.542 26.878 1.00 57.28 111 GLY A CA 1
ATOM 886 C C . GLY A 1 111 ? 1.324 -4.993 26.034 1.00 57.28 111 GLY A C 1
ATOM 887 O O . GLY A 1 111 ? 2.225 -4.357 26.571 1.00 57.28 111 GLY A O 1
ATOM 888 N N . VAL A 1 112 ? 1.269 -5.219 24.722 1.00 60.41 112 VAL A N 1
ATOM 889 C CA . VAL A 1 112 ? 2.224 -4.727 23.735 1.00 60.41 112 VAL A CA 1
ATOM 890 C C . VAL A 1 112 ? 2.206 -3.196 23.687 1.00 60.41 112 VAL A C 1
ATOM 892 O O . VAL A 1 112 ? 1.165 -2.582 23.427 1.00 60.41 112 VAL A O 1
ATOM 895 N N . SER A 1 113 ? 3.378 -2.589 23.874 1.00 58.78 113 SER A N 1
ATOM 896 C CA . SER A 1 113 ? 3.629 -1.179 23.572 1.00 58.78 113 SER A CA 1
ATOM 897 C C . SER A 1 113 ? 3.808 -0.996 22.063 1.00 58.78 113 SER A C 1
ATOM 899 O O . SER A 1 113 ? 4.543 -1.741 21.417 1.00 58.78 113 SER A O 1
ATOM 901 N N . ILE A 1 114 ? 3.135 0.001 21.487 1.00 59.97 114 ILE A N 1
ATOM 902 C CA . ILE A 1 114 ? 3.278 0.361 20.068 1.00 59.97 114 ILE A CA 1
ATOM 903 C C . ILE A 1 114 ? 4.737 0.790 19.829 1.00 59.97 114 ILE A C 1
ATOM 905 O O . ILE A 1 114 ? 5.161 1.800 20.385 1.00 59.97 114 ILE A O 1
ATOM 909 N N . GLY A 1 115 ? 5.488 0.044 19.009 1.00 56.66 115 GLY A N 1
ATOM 910 C CA . GLY A 1 115 ? 6.821 0.444 18.529 1.00 56.66 115 GLY A CA 1
ATOM 911 C C . GLY A 1 115 ? 8.044 -0.333 19.046 1.00 56.66 115 GLY A C 1
ATOM 912 O O . GLY A 1 115 ? 9.155 0.022 18.662 1.00 56.66 115 GLY A O 1
ATOM 913 N N . GLU A 1 116 ? 7.898 -1.387 19.857 1.00 53.66 116 GLU A N 1
ATOM 914 C CA . GLU A 1 116 ? 9.037 -2.211 20.321 1.00 53.66 116 GLU A CA 1
ATOM 915 C C . GLU A 1 116 ? 9.182 -3.516 19.507 1.00 53.66 116 GLU A C 1
ATOM 917 O O . GLU A 1 116 ? 8.189 -4.154 19.154 1.00 53.66 116 GLU A O 1
ATOM 922 N N . THR A 1 117 ? 10.420 -3.901 19.158 1.00 52.88 117 THR A N 1
ATOM 923 C CA . THR A 1 117 ? 10.719 -5.012 18.230 1.00 52.88 117 THR A CA 1
ATOM 924 C C . THR A 1 117 ? 11.885 -5.898 18.701 1.00 52.88 117 THR A C 1
ATOM 926 O O . THR A 1 117 ? 13.041 -5.610 18.412 1.00 52.88 117 THR A O 1
ATOM 929 N N . ASN A 1 118 ? 11.604 -7.050 19.322 1.00 52.19 118 ASN A N 1
ATOM 930 C CA . ASN A 1 118 ? 12.443 -8.250 19.175 1.00 52.19 118 ASN A CA 1
ATOM 931 C C . ASN A 1 118 ? 11.801 -9.257 18.206 1.00 52.19 118 ASN A C 1
ATOM 933 O O . ASN A 1 118 ? 10.601 -9.261 17.946 1.00 52.19 118 ASN A O 1
ATOM 937 N N . THR A 1 119 ? 12.603 -10.162 17.648 1.00 52.50 119 THR A N 1
ATOM 938 C CA . THR A 1 119 ? 12.139 -11.191 16.697 1.00 52.50 119 THR A CA 1
ATOM 939 C C . THR A 1 119 ? 11.204 -12.226 17.332 1.00 52.50 119 THR A C 1
ATOM 941 O O . THR A 1 119 ? 10.269 -12.667 16.667 1.00 52.50 119 THR A O 1
ATOM 944 N N . ALA A 1 120 ? 11.389 -12.551 18.618 1.00 54.03 120 ALA A N 1
ATOM 945 C CA . ALA A 1 120 ? 10.418 -13.310 19.417 1.00 54.03 120 ALA A CA 1
ATOM 946 C C . ALA A 1 120 ? 9.101 -12.532 19.613 1.00 54.03 120 ALA A C 1
ATOM 948 O O . ALA A 1 120 ? 8.024 -13.127 19.641 1.00 54.03 120 ALA A O 1
ATOM 949 N N . ASP A 1 121 ? 9.171 -11.198 19.631 1.00 67.88 121 ASP A N 1
ATOM 950 C CA . ASP A 1 121 ? 7.992 -10.340 19.706 1.00 67.88 121 ASP A CA 1
ATOM 951 C C . ASP A 1 121 ? 7.240 -10.326 18.378 1.00 67.88 121 ASP A C 1
ATOM 953 O O . ASP A 1 121 ? 6.043 -10.100 18.377 1.00 67.88 121 ASP A O 1
ATOM 957 N N . ARG A 1 122 ? 7.859 -10.624 17.227 1.00 72.12 122 ARG A N 1
ATOM 958 C CA . ARG A 1 122 ? 7.159 -10.540 15.932 1.00 72.12 122 ARG A CA 1
ATOM 959 C C . ARG A 1 122 ? 5.927 -11.443 15.864 1.00 72.12 122 ARG A C 1
ATOM 961 O O . ARG A 1 122 ? 4.883 -10.989 15.392 1.00 72.12 122 ARG A O 1
ATOM 968 N N . GLU A 1 123 ? 6.024 -12.697 16.303 1.00 77.44 123 GLU A N 1
ATOM 969 C CA . GLU A 1 123 ? 4.877 -13.616 16.297 1.00 77.44 123 GLU A CA 1
ATOM 970 C C . GLU A 1 123 ? 3.818 -13.183 17.322 1.00 77.44 123 GLU A C 1
ATOM 972 O O . GLU A 1 123 ? 2.626 -13.148 17.007 1.00 77.44 123 GLU A O 1
ATOM 977 N N . ILE A 1 124 ? 4.261 -12.764 18.511 1.00 81.31 124 ILE A N 1
ATOM 978 C CA . ILE A 1 124 ? 3.403 -12.249 19.586 1.00 81.31 124 ILE A CA 1
ATOM 979 C C . ILE A 1 124 ? 2.651 -10.998 19.113 1.00 81.31 124 ILE A C 1
ATOM 981 O O . ILE A 1 124 ? 1.430 -10.945 19.199 1.00 81.31 124 ILE A O 1
ATOM 985 N N . LEU A 1 125 ? 3.352 -10.038 18.513 1.00 81.88 125 LEU A N 1
ATOM 986 C CA . LEU A 1 125 ? 2.814 -8.829 17.896 1.00 81.88 125 LEU A CA 1
ATOM 987 C C . LEU A 1 125 ? 1.819 -9.176 16.792 1.00 81.88 125 LEU A C 1
ATOM 989 O O . LEU A 1 125 ? 0.724 -8.629 16.755 1.00 81.88 125 LEU A O 1
ATOM 993 N N . SER A 1 126 ? 2.165 -10.103 15.896 1.00 85.50 126 SER A N 1
ATOM 994 C CA . SER A 1 126 ? 1.267 -10.502 14.801 1.00 85.50 126 SER A CA 1
ATOM 995 C C . SER A 1 126 ? -0.033 -11.097 15.341 1.00 85.50 126 SER A C 1
ATOM 997 O O . SER A 1 126 ? -1.116 -10.787 14.842 1.00 85.50 126 SER A O 1
ATOM 999 N N . ARG A 1 127 ? 0.052 -11.887 16.417 1.00 87.06 127 ARG A N 1
ATOM 1000 C CA . ARG A 1 127 ? -1.107 -12.430 17.131 1.00 87.06 127 ARG A CA 1
ATOM 1001 C C . ARG A 1 127 ? -1.902 -11.339 17.851 1.00 87.06 127 ARG A C 1
ATOM 1003 O O . ARG A 1 127 ? -3.127 -11.326 17.743 1.00 87.06 127 ARG A O 1
ATOM 1010 N N . ALA A 1 128 ? -1.227 -10.407 18.519 1.00 88.38 128 ALA A N 1
ATOM 1011 C CA . ALA A 1 128 ? -1.838 -9.277 19.212 1.00 88.38 128 ALA A CA 1
ATOM 1012 C C . ALA A 1 128 ? -2.615 -8.380 18.238 1.00 88.38 128 ALA A C 1
ATOM 1014 O O . ALA A 1 128 ? -3.798 -8.127 18.465 1.00 88.38 128 ALA A O 1
ATOM 1015 N N . TYR A 1 129 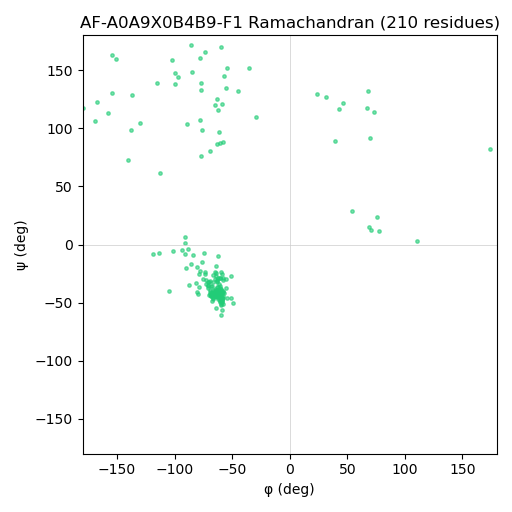? -2.009 -7.989 17.111 1.00 90.69 129 TYR A N 1
ATOM 1016 C CA . TYR A 1 129 ? -2.676 -7.224 16.052 1.00 90.69 129 TYR A CA 1
ATOM 1017 C C . TYR A 1 129 ? -3.807 -8.017 15.392 1.00 90.69 129 TYR A C 1
ATOM 1019 O O . TYR A 1 129 ? -4.876 -7.460 15.168 1.00 90.69 129 TYR A O 1
ATOM 1027 N N . SER A 1 130 ? -3.648 -9.325 15.167 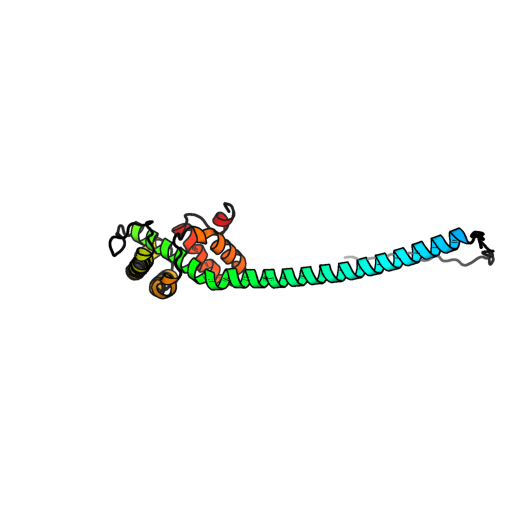1.00 92.44 130 SER A N 1
ATOM 1028 C CA . SER A 1 130 ? -4.738 -10.171 14.649 1.00 92.44 130 SER A CA 1
ATOM 1029 C C . SER A 1 130 ? -5.937 -10.217 15.598 1.00 92.44 130 SER A C 1
ATOM 1031 O O . SER A 1 130 ? -7.087 -10.100 15.179 1.00 92.44 130 SER A O 1
ATOM 1033 N N . ASN A 1 131 ? -5.685 -10.352 16.900 1.00 91.12 131 ASN A N 1
ATOM 1034 C CA . ASN A 1 131 ? -6.730 -10.310 17.917 1.00 91.12 131 ASN A CA 1
ATOM 1035 C C . ASN A 1 131 ? -7.344 -8.911 18.043 1.00 91.12 131 ASN A C 1
ATOM 1037 O O . ASN A 1 131 ? -8.545 -8.790 18.284 1.00 91.12 131 ASN A O 1
ATOM 1041 N N . ALA A 1 132 ? -6.534 -7.865 17.875 1.00 91.56 132 ALA A N 1
ATOM 1042 C CA . ALA A 1 132 ? -6.977 -6.483 17.901 1.00 91.56 132 ALA A CA 1
ATOM 1043 C C . ALA A 1 132 ? -7.897 -6.168 16.719 1.00 91.56 132 ALA A C 1
ATOM 1045 O O . ALA A 1 132 ? -8.973 -5.613 16.925 1.00 91.56 132 ALA A O 1
ATOM 1046 N N . ALA A 1 133 ? -7.531 -6.596 15.510 1.00 93.19 133 ALA A N 1
ATOM 1047 C CA . ALA A 1 133 ? -8.306 -6.391 14.290 1.00 93.19 133 ALA A CA 1
ATOM 1048 C C . ALA A 1 133 ? -9.745 -6.911 14.434 1.00 93.19 133 ALA A C 1
ATOM 1050 O O . ALA A 1 133 ? -10.702 -6.180 14.186 1.00 93.19 133 ALA A O 1
ATOM 1051 N N . ARG A 1 134 ? -9.910 -8.126 14.979 1.00 91.69 134 ARG A N 1
ATOM 1052 C CA . ARG A 1 134 ? -11.233 -8.720 15.252 1.00 91.69 134 ARG A CA 1
ATOM 1053 C C . ARG A 1 134 ? -12.056 -7.954 16.291 1.00 91.69 134 ARG A C 1
ATOM 1055 O O . ARG A 1 134 ? -13.276 -8.060 16.319 1.00 91.69 134 ARG A O 1
ATOM 1062 N N . ARG A 1 135 ? -11.403 -7.199 17.176 1.00 91.38 135 ARG A N 1
ATOM 1063 C CA . ARG A 1 135 ? -12.052 -6.406 18.234 1.00 91.38 135 ARG A CA 1
ATOM 1064 C C . ARG A 1 135 ? -12.382 -4.980 17.792 1.00 91.38 135 ARG A C 1
ATOM 1066 O O . ARG A 1 135 ? -13.074 -4.277 18.531 1.00 91.38 135 ARG A O 1
ATOM 1073 N N . VAL A 1 136 ? -11.918 -4.543 16.618 1.00 91.62 136 VAL A N 1
ATOM 1074 C CA . VAL A 1 136 ? -12.262 -3.225 16.078 1.00 91.62 136 VAL A CA 1
ATOM 1075 C C . VAL A 1 136 ? -13.759 -3.174 15.778 1.00 91.62 136 VAL A C 1
ATOM 1077 O O . VAL A 1 136 ? -14.296 -3.948 14.984 1.00 91.62 136 VAL A O 1
ATOM 1080 N N . LYS A 1 137 ? -14.447 -2.241 16.439 1.00 90.88 137 LYS A N 1
ATOM 1081 C CA . LYS A 1 137 ? -15.887 -2.046 16.278 1.00 90.88 137 LYS A CA 1
ATOM 1082 C C . LYS A 1 137 ? -16.180 -1.309 14.977 1.00 90.88 137 LYS A C 1
ATOM 1084 O O . LYS A 1 137 ? -15.538 -0.299 14.690 1.00 90.88 137 LYS A O 1
ATOM 1089 N N . TRP A 1 138 ? -17.228 -1.744 14.276 1.00 90.88 138 TRP A N 1
ATOM 1090 C CA . TRP A 1 138 ? -17.746 -1.065 13.085 1.00 90.88 138 TRP A CA 1
ATOM 1091 C C . TRP A 1 138 ? -17.955 0.440 13.316 1.00 90.88 138 TRP A C 1
ATOM 1093 O O . TRP A 1 138 ? -17.405 1.252 12.585 1.00 90.88 138 TRP A O 1
ATOM 1103 N N . GLY A 1 139 ? -18.640 0.821 14.401 1.00 91.00 139 GLY A N 1
ATOM 1104 C CA . GLY A 1 139 ? -18.928 2.231 14.700 1.00 91.00 139 GLY A CA 1
ATOM 1105 C C . GLY A 1 139 ? -17.686 3.122 14.856 1.00 91.00 139 GLY A C 1
ATOM 1106 O O . GLY A 1 139 ? -17.754 4.320 14.607 1.00 91.00 139 GLY A O 1
ATOM 1107 N N . THR A 1 140 ? -16.530 2.557 15.227 1.00 90.56 140 THR A N 1
ATOM 1108 C CA . THR A 1 140 ? -15.261 3.302 15.226 1.00 90.56 140 THR A CA 1
ATOM 1109 C C . THR A 1 140 ? -14.790 3.603 13.806 1.00 90.56 140 THR A C 1
ATOM 1111 O O . THR A 1 140 ? -14.356 4.720 13.544 1.00 90.56 140 THR A O 1
ATOM 1114 N N . LEU A 1 141 ? -14.878 2.637 12.891 1.00 92.56 141 LEU A N 1
ATOM 1115 C CA . LEU A 1 141 ? -14.489 2.835 11.492 1.00 92.56 141 LEU A CA 1
ATOM 1116 C C . LEU A 1 141 ? -15.459 3.768 10.766 1.00 92.56 141 LEU A C 1
ATOM 1118 O O . LEU A 1 141 ? -15.015 4.653 10.042 1.00 92.56 141 LEU A O 1
ATOM 1122 N N . ASP A 1 142 ? -16.753 3.646 11.049 1.00 92.75 142 ASP A N 1
ATOM 1123 C CA . ASP A 1 142 ? -17.783 4.538 10.517 1.00 92.75 142 ASP A CA 1
ATOM 1124 C C . ASP A 1 142 ? -17.524 5.995 10.943 1.00 92.75 142 ASP A C 1
ATOM 1126 O O . ASP A 1 142 ? -17.489 6.901 10.114 1.00 92.75 142 ASP A O 1
ATOM 1130 N N . SER A 1 143 ? -17.164 6.228 12.215 1.00 92.19 143 SER A N 1
ATOM 1131 C CA . SER A 1 143 ? -16.749 7.564 12.683 1.00 92.19 143 SER A CA 1
ATOM 1132 C C . SER A 1 143 ? -15.464 8.103 12.034 1.00 92.19 143 SER A C 1
ATOM 1134 O O . SER A 1 143 ? -15.203 9.304 12.094 1.00 92.19 143 SER A O 1
ATOM 1136 N N . LEU A 1 144 ? -14.653 7.229 11.429 1.00 91.19 144 LEU A N 1
ATOM 1137 C CA . LEU A 1 144 ? -13.465 7.593 10.652 1.00 91.19 144 LEU A CA 1
ATOM 1138 C C . LEU A 1 144 ? -13.785 7.795 9.159 1.00 91.19 144 LEU A C 1
ATOM 1140 O O . LEU A 1 144 ? -12.881 8.096 8.385 1.00 91.19 144 LEU A O 1
ATOM 1144 N N . GLY A 1 145 ? -15.053 7.652 8.757 1.00 92.25 145 GLY A N 1
ATOM 1145 C CA . GLY A 1 145 ? -15.505 7.772 7.371 1.00 92.25 145 GLY A CA 1
ATOM 1146 C C . GLY A 1 145 ? -15.162 6.557 6.507 1.00 92.25 145 GLY A C 1
ATOM 1147 O O . GLY A 1 145 ? -15.030 6.690 5.289 1.00 92.25 145 GLY A O 1
ATOM 1148 N N . LEU A 1 146 ? -14.969 5.388 7.122 1.00 94.31 146 LEU A N 1
ATOM 1149 C CA . LEU A 1 146 ? -14.644 4.146 6.426 1.00 94.31 146 LEU A CA 1
ATOM 1150 C C . LEU A 1 146 ? -15.887 3.293 6.196 1.00 94.31 146 LEU A C 1
ATOM 1152 O O . LEU A 1 146 ? -16.786 3.243 7.029 1.00 94.31 146 LEU A O 1
ATOM 1156 N N . ASP A 1 147 ? -15.921 2.617 5.048 1.00 92.38 147 ASP A N 1
ATOM 1157 C CA . ASP A 1 147 ? -17.029 1.741 4.668 1.00 92.38 147 ASP A CA 1
ATOM 1158 C C . ASP A 1 147 ? -16.869 0.319 5.230 1.00 92.38 147 ASP A C 1
ATOM 1160 O O . ASP A 1 147 ? -15.823 -0.054 5.773 1.00 92.38 147 ASP A O 1
ATOM 1164 N N . ILE A 1 148 ? -17.923 -0.488 5.071 1.00 92.50 148 ILE A N 1
ATOM 1165 C CA . ILE A 1 148 ? -17.973 -1.864 5.573 1.00 92.50 148 ILE A CA 1
ATOM 1166 C C . ILE A 1 148 ? -16.880 -2.754 4.977 1.00 92.50 148 ILE A C 1
ATOM 1168 O O . ILE A 1 148 ? -16.367 -3.627 5.669 1.00 92.50 148 ILE A O 1
ATOM 1172 N N . GLY A 1 149 ? -16.422 -2.460 3.757 1.00 93.56 149 GLY A N 1
ATOM 1173 C CA . GLY A 1 149 ? -15.319 -3.184 3.133 1.00 93.56 149 GLY A CA 1
ATOM 1174 C C . GLY A 1 149 ? -14.004 -3.029 3.900 1.00 93.56 149 GLY A C 1
ATOM 1175 O O . GLY A 1 149 ? -13.206 -3.962 3.949 1.00 93.56 149 GLY A O 1
ATOM 1176 N N . HIS A 1 150 ? -13.774 -1.887 4.556 1.00 94.75 150 HIS A N 1
ATOM 1177 C CA . HIS A 1 150 ? -12.590 -1.697 5.401 1.00 94.75 150 HIS A CA 1
ATOM 1178 C C . HIS A 1 150 ? -12.689 -2.497 6.703 1.00 94.75 150 HIS A C 1
ATOM 1180 O O . HIS A 1 150 ? -11.678 -2.985 7.211 1.00 94.75 150 HIS A O 1
ATOM 1186 N N . HIS A 1 151 ? -13.902 -2.650 7.245 1.00 94.50 151 HIS A N 1
ATOM 1187 C CA . HIS A 1 151 ? -14.138 -3.518 8.400 1.00 94.50 151 HIS A CA 1
ATOM 1188 C C . HIS A 1 151 ? -13.902 -4.981 8.040 1.00 94.50 151 HIS A C 1
ATOM 1190 O O . HIS A 1 151 ? -13.167 -5.661 8.755 1.00 94.50 151 HIS A O 1
ATOM 1196 N N . ASP A 1 152 ? -14.427 -5.424 6.898 1.00 94.25 152 ASP A N 1
ATOM 1197 C CA . ASP A 1 152 ? -14.212 -6.773 6.378 1.00 94.25 152 ASP A CA 1
ATOM 1198 C C . ASP A 1 152 ? -12.724 -7.043 6.117 1.00 94.25 152 ASP A C 1
ATOM 1200 O O . ASP A 1 152 ? -12.210 -8.094 6.502 1.00 94.25 152 ASP A O 1
ATOM 1204 N N . ALA A 1 153 ? -11.991 -6.083 5.545 1.00 94.12 153 ALA A N 1
ATOM 1205 C CA . ALA A 1 153 ? -10.546 -6.200 5.349 1.00 94.12 153 ALA A CA 1
ATOM 1206 C C . ALA A 1 153 ? -9.787 -6.370 6.677 1.00 94.12 153 ALA A C 1
ATOM 1208 O O . ALA A 1 153 ? -8.847 -7.162 6.752 1.00 94.12 153 ALA A O 1
ATOM 1209 N N . LEU A 1 154 ? -10.217 -5.690 7.747 1.00 94.44 154 LEU A N 1
ATOM 1210 C CA . LEU A 1 154 ? -9.661 -5.907 9.085 1.00 94.44 154 LEU A CA 1
ATOM 1211 C C . LEU A 1 154 ? -10.001 -7.290 9.648 1.00 94.44 154 LEU A C 1
ATOM 1213 O O . LEU A 1 154 ? -9.158 -7.884 10.318 1.00 94.44 154 LEU A O 1
ATOM 1217 N N . GLN A 1 155 ? -11.188 -7.837 9.369 1.00 93.12 155 GLN A N 1
ATOM 1218 C CA . GLN A 1 155 ? -11.523 -9.199 9.805 1.00 93.12 155 GLN A CA 1
ATOM 1219 C C . GLN A 1 155 ? -10.606 -10.255 9.167 1.00 93.12 155 GLN A C 1
ATOM 1221 O O . GLN A 1 155 ? -10.283 -11.245 9.822 1.00 93.12 155 GLN A O 1
ATOM 1226 N N . HIS A 1 156 ? -10.122 -10.007 7.947 1.00 92.69 156 HIS A N 1
ATOM 1227 C CA . HIS A 1 156 ? -9.190 -10.884 7.223 1.00 92.69 156 HIS A CA 1
ATOM 1228 C C . HIS A 1 156 ? -7.709 -10.546 7.465 1.00 92.69 156 HIS A C 1
ATOM 1230 O O . HIS A 1 156 ? -6.818 -11.144 6.864 1.00 92.69 156 HIS A O 1
ATOM 1236 N N . TYR A 1 157 ? -7.403 -9.611 8.371 1.00 94.06 157 TYR A N 1
ATOM 1237 C CA . TYR A 1 157 ? -6.025 -9.197 8.644 1.00 94.06 157 TYR A CA 1
ATOM 1238 C C . TYR A 1 157 ? -5.122 -10.360 9.092 1.00 94.06 157 TYR A C 1
ATOM 1240 O O . TYR A 1 157 ? -3.926 -10.363 8.798 1.00 94.06 157 TYR A O 1
ATOM 1248 N N . SER A 1 158 ? -5.674 -11.378 9.764 1.00 92.12 158 SER A N 1
ATOM 1249 C CA . SER A 1 158 ? -4.905 -12.554 10.198 1.00 92.12 158 SER A CA 1
ATOM 1250 C C . SER A 1 158 ? -4.213 -13.291 9.053 1.00 92.12 158 SER A C 1
ATOM 1252 O O . SER A 1 158 ? -3.157 -13.879 9.275 1.00 92.12 158 SER A O 1
ATOM 1254 N N . ASP A 1 159 ? -4.773 -13.228 7.846 1.00 90.81 159 ASP A N 1
ATOM 1255 C CA . ASP A 1 159 ? -4.255 -13.940 6.675 1.00 90.81 159 ASP A CA 1
ATOM 1256 C C . ASP A 1 159 ? -2.971 -13.292 6.148 1.00 90.81 159 ASP A C 1
ATOM 1258 O O . ASP A 1 159 ? -2.129 -13.951 5.537 1.00 90.81 159 ASP A O 1
ATOM 1262 N N . ILE A 1 160 ? -2.799 -11.996 6.421 1.00 90.56 160 ILE A N 1
ATOM 1263 C CA . ILE A 1 160 ? -1.668 -11.201 5.943 1.00 90.56 160 ILE A CA 1
ATOM 1264 C C . ILE A 1 160 ? -0.737 -10.719 7.064 1.00 90.56 160 ILE A C 1
ATOM 1266 O O . ILE A 1 160 ? 0.345 -10.212 6.778 1.00 90.56 160 ILE A O 1
ATOM 1270 N N . ALA A 1 161 ? -1.100 -10.917 8.335 1.00 89.69 161 ALA A N 1
ATOM 1271 C CA . ALA A 1 161 ? -0.328 -10.460 9.495 1.00 89.69 161 ALA A CA 1
ATOM 1272 C C . ALA A 1 161 ? 1.125 -10.971 9.502 1.00 89.69 161 ALA A C 1
ATOM 1274 O O . ALA A 1 161 ? 2.024 -10.298 10.004 1.00 89.69 161 ALA A O 1
ATOM 1275 N N . VAL A 1 162 ? 1.374 -12.146 8.912 1.00 87.25 162 VAL A N 1
ATOM 1276 C CA . VAL A 1 162 ? 2.715 -12.741 8.794 1.00 87.25 162 VAL A CA 1
ATOM 1277 C C . VAL A 1 162 ? 3.674 -11.906 7.937 1.00 87.25 162 VAL A C 1
ATOM 1279 O O . VAL A 1 162 ? 4.887 -11.959 8.163 1.00 87.25 162 VAL A O 1
ATOM 1282 N N . TYR A 1 163 ? 3.144 -11.127 6.990 1.00 88.19 163 TYR A N 1
ATOM 1283 C CA . TYR A 1 163 ? 3.914 -10.314 6.045 1.00 88.19 163 TYR A CA 1
ATOM 1284 C C . TYR A 1 163 ? 4.237 -8.914 6.564 1.00 88.19 163 TYR A C 1
ATOM 1286 O O . TYR A 1 163 ? 4.939 -8.182 5.868 1.00 88.19 163 TYR A O 1
ATOM 1294 N N . ARG A 1 164 ? 3.744 -8.548 7.756 1.00 87.62 164 ARG A N 1
ATOM 1295 C CA . ARG A 1 164 ? 3.979 -7.240 8.373 1.00 87.62 164 ARG A CA 1
ATOM 1296 C C . ARG A 1 164 ? 5.475 -6.948 8.483 1.00 87.62 164 ARG A C 1
ATOM 1298 O O . ARG A 1 164 ? 6.248 -7.801 8.940 1.00 87.62 164 ARG A O 1
ATOM 1305 N N . SER A 1 165 ? 5.874 -5.738 8.112 1.00 85.88 165 SER A N 1
ATOM 1306 C CA . SER A 1 165 ? 7.238 -5.270 8.327 1.00 85.88 165 SER A CA 1
ATOM 1307 C C . SER A 1 165 ? 7.496 -4.952 9.812 1.00 85.88 165 SER A C 1
ATOM 1309 O O . SER A 1 165 ? 6.570 -4.877 10.633 1.00 85.88 165 SER A O 1
ATOM 1311 N N . PRO A 1 166 ? 8.769 -4.794 10.215 1.00 81.50 166 PRO A N 1
ATOM 1312 C CA . PRO A 1 166 ? 9.100 -4.279 11.540 1.00 81.50 166 PRO A CA 1
ATOM 1313 C C . PRO A 1 166 ? 8.558 -2.862 11.766 1.00 81.50 166 PRO A C 1
ATOM 1315 O O . PRO A 1 166 ? 8.129 -2.553 12.875 1.00 81.50 166 PRO A O 1
ATOM 1318 N N . ASN A 1 167 ? 8.552 -2.032 10.719 1.00 83.38 167 ASN A N 1
ATOM 1319 C CA . ASN A 1 167 ? 8.100 -0.651 10.766 1.00 83.38 167 ASN A CA 1
ATOM 1320 C C . ASN A 1 167 ? 7.091 -0.350 9.635 1.00 83.38 167 ASN A C 1
ATOM 1322 O O . ASN A 1 167 ? 7.503 -0.108 8.500 1.00 83.38 167 ASN A O 1
ATOM 1326 N N . PRO A 1 168 ? 5.784 -0.251 9.945 1.00 84.56 168 PRO A N 1
ATOM 1327 C CA . PRO A 1 168 ? 4.738 0.007 8.949 1.00 84.56 168 PRO A CA 1
ATOM 1328 C C . PRO A 1 168 ? 4.830 1.353 8.204 1.00 84.56 168 PRO A C 1
ATOM 1330 O O . PRO A 1 168 ? 4.064 1.599 7.269 1.00 84.56 168 PRO A O 1
ATOM 1333 N N . PHE A 1 169 ? 5.707 2.264 8.638 1.00 86.88 169 PHE A N 1
ATOM 1334 C CA . PHE A 1 169 ? 5.973 3.517 7.927 1.00 86.88 169 PHE A CA 1
ATOM 1335 C C . PHE A 1 169 ? 6.910 3.332 6.730 1.00 86.88 169 PHE A C 1
ATOM 1337 O O . PHE A 1 169 ? 6.814 4.093 5.770 1.00 86.88 169 PHE A O 1
ATOM 1344 N N . ASP A 1 170 ? 7.757 2.299 6.734 1.00 86.56 170 ASP A N 1
ATOM 1345 C CA . ASP A 1 170 ? 8.719 2.053 5.651 1.00 86.56 170 ASP A CA 1
ATOM 1346 C C . ASP A 1 170 ? 8.011 1.733 4.323 1.00 86.56 170 ASP A C 1
ATOM 1348 O O . ASP A 1 170 ? 8.552 1.941 3.237 1.00 86.56 170 ASP A O 1
ATOM 1352 N N . THR A 1 171 ? 6.773 1.243 4.395 1.00 89.94 171 THR A N 1
ATOM 1353 C CA . THR A 1 171 ? 5.978 0.858 3.228 1.00 89.94 171 THR A CA 1
ATOM 1354 C C . THR A 1 171 ? 5.066 1.953 2.699 1.00 89.94 171 THR A C 1
ATOM 1356 O O . THR A 1 171 ? 4.416 1.747 1.676 1.00 89.94 171 THR A O 1
ATOM 1359 N N . GLU A 1 172 ? 4.991 3.106 3.366 1.00 90.94 172 GLU A N 1
ATOM 1360 C CA . GLU A 1 172 ? 4.056 4.173 3.004 1.00 90.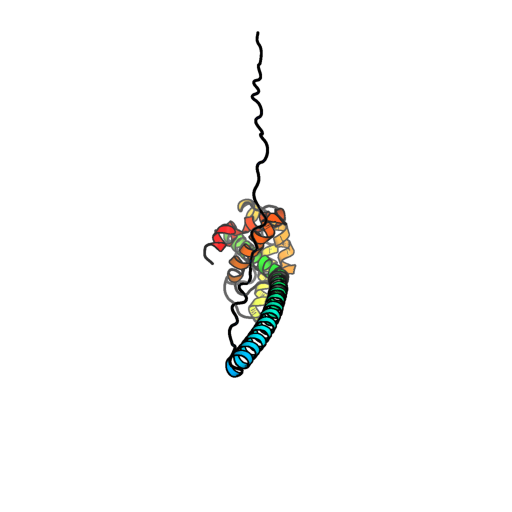94 172 GLU A CA 1
ATOM 1361 C C . GLU A 1 172 ? 4.272 4.664 1.561 1.00 90.94 172 GLU A C 1
ATOM 1363 O O . GLU A 1 172 ? 3.346 4.638 0.742 1.00 90.94 172 GLU A O 1
ATOM 1368 N N . ILE A 1 173 ? 5.502 5.093 1.265 1.00 91.06 173 ILE A N 1
ATOM 1369 C CA . ILE A 1 173 ? 5.918 5.643 -0.031 1.00 91.06 173 ILE A CA 1
ATOM 1370 C C . ILE A 1 173 ? 5.808 4.596 -1.150 1.00 91.06 173 ILE A C 1
ATOM 1372 O O . ILE A 1 173 ? 5.095 4.859 -2.120 1.00 91.06 173 ILE A O 1
ATOM 1376 N N . PRO A 1 174 ? 6.420 3.395 -1.052 1.00 90.38 174 PRO A N 1
ATOM 1377 C CA . PRO A 1 174 ? 6.355 2.424 -2.146 1.00 90.38 174 PRO A CA 1
ATOM 1378 C C . PRO A 1 174 ? 4.924 1.947 -2.423 1.00 90.38 174 PRO A C 1
ATOM 1380 O O . PRO A 1 174 ? 4.568 1.697 -3.578 1.00 90.38 174 PRO A O 1
ATOM 1383 N N . PHE A 1 175 ? 4.068 1.871 -1.397 1.00 92.19 175 PHE A N 1
ATOM 1384 C CA . PHE A 1 175 ? 2.666 1.544 -1.620 1.00 92.19 175 PHE A CA 1
ATOM 1385 C C . PHE A 1 175 ? 1.908 2.694 -2.293 1.00 92.19 175 PHE A C 1
ATOM 1387 O O . PHE A 1 175 ? 1.095 2.445 -3.185 1.00 92.19 175 PHE A O 1
ATOM 1394 N N . ALA A 1 176 ? 2.217 3.947 -1.945 1.00 92.88 176 ALA A N 1
ATOM 1395 C CA . ALA A 1 176 ? 1.613 5.114 -2.580 1.00 92.88 176 ALA A CA 1
ATOM 1396 C C . ALA A 1 176 ? 1.974 5.180 -4.068 1.00 92.88 176 ALA A C 1
ATOM 1398 O O . ALA A 1 176 ? 1.098 5.388 -4.911 1.00 92.88 176 ALA A O 1
ATOM 1399 N N . GLU A 1 177 ? 3.241 4.925 -4.405 1.00 91.62 177 GLU A N 1
ATOM 1400 C CA . GLU A 1 177 ? 3.712 4.877 -5.790 1.00 91.62 177 GLU A CA 1
ATOM 1401 C C . GLU A 1 177 ? 2.956 3.813 -6.582 1.00 91.62 177 GLU A C 1
ATOM 1403 O O . GLU A 1 177 ? 2.459 4.074 -7.683 1.00 91.62 177 GLU A O 1
ATOM 1408 N N . TRP A 1 178 ? 2.829 2.616 -6.007 1.00 90.56 178 TRP A N 1
ATOM 1409 C CA . TRP A 1 178 ? 2.106 1.525 -6.640 1.00 90.56 178 TRP A CA 1
ATOM 1410 C C . TRP A 1 178 ? 0.620 1.849 -6.825 1.00 90.56 178 TRP A C 1
ATOM 1412 O O . TRP A 1 178 ? 0.078 1.620 -7.907 1.00 90.56 178 TRP A O 1
ATOM 1422 N N . LEU A 1 179 ? -0.040 2.435 -5.823 1.00 92.25 179 LEU A N 1
ATOM 1423 C CA . LEU A 1 179 ? -1.443 2.839 -5.920 1.00 92.25 179 LEU A CA 1
ATOM 1424 C C . LEU A 1 179 ? -1.657 3.855 -7.044 1.00 92.25 179 LEU A C 1
ATOM 1426 O O . LEU A 1 179 ? -2.557 3.675 -7.864 1.00 92.25 179 LEU A O 1
ATOM 1430 N N . VAL A 1 180 ? -0.803 4.875 -7.146 1.00 92.38 180 VAL A N 1
ATOM 1431 C CA . VAL A 1 180 ? -0.886 5.866 -8.229 1.00 92.38 180 VAL A CA 1
ATOM 1432 C C . VAL A 1 180 ? -0.701 5.208 -9.596 1.00 92.38 180 VAL A C 1
ATOM 1434 O O . VAL A 1 180 ? -1.468 5.500 -10.515 1.00 92.38 180 VAL A O 1
ATOM 1437 N N . GLN A 1 181 ? 0.234 4.266 -9.731 1.00 89.94 181 GLN A N 1
ATOM 1438 C CA . GLN A 1 181 ? 0.414 3.502 -10.972 1.00 89.94 181 GLN A CA 1
ATOM 1439 C C . GLN A 1 181 ? -0.816 2.651 -11.325 1.00 89.94 181 GLN A C 1
ATOM 1441 O O . GLN A 1 181 ? -1.154 2.519 -12.501 1.00 89.94 181 GLN A O 1
ATOM 1446 N N . GLN A 1 182 ? -1.500 2.083 -10.328 1.00 86.75 182 GLN A N 1
ATOM 1447 C CA . GLN A 1 182 ? -2.700 1.268 -10.536 1.00 86.75 182 GLN A CA 1
ATOM 1448 C C . GLN A 1 182 ? -3.994 2.083 -10.660 1.00 86.75 182 GLN A C 1
ATOM 1450 O O . GLN A 1 182 ? -5.014 1.514 -11.044 1.00 86.75 182 GLN A O 1
ATOM 1455 N N . SER A 1 183 ? -3.970 3.393 -10.396 1.00 90.12 183 SER A N 1
ATOM 1456 C CA . SER A 1 183 ? -5.169 4.246 -10.361 1.00 90.12 183 SER A CA 1
ATOM 1457 C C . SER A 1 183 ? -6.005 4.197 -11.645 1.00 90.12 183 SER A C 1
ATOM 1459 O O . SER A 1 183 ? -7.231 4.180 -11.577 1.00 90.12 183 SER A O 1
ATOM 1461 N N . GLN A 1 184 ? -5.359 4.106 -12.812 1.00 89.56 184 GLN A N 1
ATOM 1462 C CA . GLN A 1 184 ? -6.048 4.008 -14.104 1.00 89.56 184 GLN A CA 1
ATOM 1463 C C . GLN A 1 184 ? -6.564 2.594 -14.395 1.00 89.56 184 GLN A C 1
ATOM 1465 O O . GLN A 1 184 ? -7.628 2.432 -14.985 1.00 89.56 184 GLN A O 1
ATOM 1470 N N . ALA A 1 185 ? -5.810 1.565 -14.002 1.00 89.31 185 ALA A N 1
ATOM 1471 C CA . ALA A 1 185 ? -6.134 0.175 -14.316 1.00 89.31 185 ALA A CA 1
ATOM 1472 C C . ALA A 1 185 ? -7.180 -0.419 -13.361 1.00 89.31 185 ALA A C 1
ATOM 1474 O O . ALA A 1 185 ? -7.967 -1.277 -13.758 1.00 89.31 185 ALA A O 1
ATOM 1475 N N . LYS A 1 186 ? -7.164 0.004 -12.093 1.00 90.06 186 LYS A N 1
ATOM 1476 C CA . LYS A 1 186 ? -8.021 -0.501 -11.015 1.00 90.06 186 LYS A CA 1
ATOM 1477 C C . LYS A 1 186 ? -8.484 0.662 -10.125 1.00 90.06 186 LYS A C 1
ATOM 1479 O O . LYS A 1 186 ? -8.010 0.785 -8.991 1.00 90.06 186 LYS A O 1
ATOM 1484 N N . PRO A 1 187 ? -9.405 1.511 -10.615 1.00 92.75 187 PRO A N 1
ATOM 1485 C CA . PRO A 1 187 ? -9.843 2.705 -9.893 1.00 92.75 187 PRO A CA 1
ATOM 1486 C C . PRO A 1 187 ? -10.518 2.379 -8.555 1.00 92.75 187 PRO A C 1
ATOM 1488 O O . PRO A 1 187 ? -10.272 3.075 -7.575 1.00 92.75 187 PRO A O 1
ATOM 1491 N N . ASP A 1 188 ? -11.288 1.291 -8.472 1.00 93.06 188 ASP A N 1
ATOM 1492 C CA . ASP A 1 188 ? -11.962 0.888 -7.228 1.00 93.06 188 ASP A CA 1
ATOM 1493 C C . ASP A 1 188 ? -10.963 0.470 -6.144 1.00 93.06 188 ASP A C 1
ATOM 1495 O O . ASP A 1 188 ? -11.088 0.848 -4.981 1.00 93.06 188 ASP A O 1
ATOM 1499 N N . LEU A 1 189 ? -9.919 -0.267 -6.540 1.00 92.19 189 LEU A N 1
ATOM 1500 C CA . LEU A 1 189 ? -8.848 -0.679 -5.637 1.00 92.19 189 LEU A CA 1
ATOM 1501 C C . LEU A 1 189 ? -8.050 0.533 -5.148 1.00 92.19 189 LEU A C 1
ATOM 1503 O O . LEU A 1 189 ? -7.723 0.618 -3.965 1.00 92.19 189 LEU A O 1
ATOM 1507 N N . PHE A 1 190 ? -7.768 1.481 -6.043 1.00 94.19 190 PHE A N 1
ATOM 1508 C CA . PHE A 1 190 ? -7.156 2.747 -5.661 1.00 94.19 190 PHE A CA 1
ATOM 1509 C C . PHE A 1 190 ? -8.031 3.507 -4.662 1.00 94.19 190 PHE A C 1
ATOM 1511 O O . PHE A 1 190 ? -7.541 3.878 -3.603 1.00 94.19 190 PHE A O 1
ATOM 1518 N N . ALA A 1 191 ? -9.319 3.696 -4.958 1.00 94.19 191 ALA A N 1
ATOM 1519 C CA . ALA A 1 191 ? -10.243 4.433 -4.100 1.00 94.19 191 ALA A CA 1
ATOM 1520 C C . ALA A 1 191 ? -10.376 3.807 -2.703 1.00 94.19 191 ALA A C 1
ATOM 1522 O O . ALA A 1 191 ? -10.410 4.536 -1.711 1.00 94.19 191 ALA A O 1
ATOM 1523 N N . PHE A 1 192 ? -10.405 2.473 -2.631 1.00 95.38 192 PHE A N 1
ATOM 1524 C CA . PHE A 1 192 ? -10.430 1.724 -1.379 1.00 95.38 192 PHE A CA 1
ATOM 1525 C C . PHE A 1 192 ? -9.195 2.027 -0.518 1.00 95.38 192 PHE A C 1
ATOM 1527 O O . PHE A 1 192 ? -9.311 2.582 0.572 1.00 95.38 192 PHE A O 1
ATOM 1534 N N . TRP A 1 193 ? -7.990 1.749 -1.022 1.00 95.62 193 TRP A N 1
ATOM 1535 C CA . TRP A 1 193 ? -6.771 1.925 -0.224 1.00 95.62 193 TRP A CA 1
ATOM 1536 C C . TRP A 1 193 ? -6.422 3.398 0.015 1.00 95.62 193 TRP A C 1
ATOM 1538 O O . TRP A 1 193 ? -5.974 3.750 1.104 1.00 95.62 193 TRP A O 1
ATOM 1548 N N . ALA A 1 194 ? -6.673 4.283 -0.954 1.00 94.69 194 ALA A N 1
ATOM 1549 C CA . ALA A 1 194 ? -6.385 5.711 -0.830 1.00 94.69 194 ALA A CA 1
ATOM 1550 C C . ALA A 1 194 ? -7.178 6.382 0.300 1.00 94.69 194 ALA A C 1
ATOM 1552 O O . ALA A 1 194 ? -6.692 7.340 0.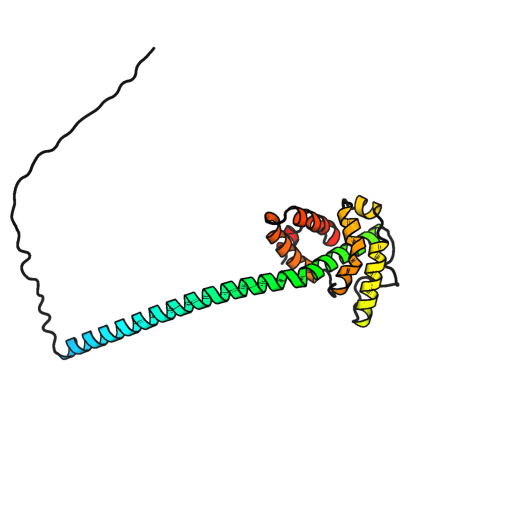901 1.00 94.69 194 ALA A O 1
ATOM 1553 N N . ARG A 1 195 ? -8.371 5.871 0.636 1.00 95.44 195 ARG A N 1
ATOM 1554 C CA . ARG A 1 195 ? -9.186 6.402 1.738 1.00 95.44 195 ARG A CA 1
ATOM 1555 C C . ARG A 1 195 ? -8.536 6.192 3.109 1.00 95.44 195 ARG A C 1
ATOM 1557 O O . ARG A 1 195 ? -8.761 6.983 4.020 1.00 95.44 195 ARG A O 1
ATOM 1564 N N . LEU A 1 196 ? -7.692 5.171 3.249 1.00 95.50 196 LEU A N 1
ATOM 1565 C CA . LEU A 1 196 ? -6.984 4.877 4.494 1.00 95.50 196 LEU A CA 1
ATOM 1566 C C . LEU A 1 196 ? -5.780 5.793 4.741 1.00 95.50 196 LEU A C 1
ATOM 1568 O O . LEU A 1 196 ? -5.392 5.970 5.895 1.00 95.50 196 LEU A O 1
ATOM 1572 N N . TYR A 1 197 ? -5.205 6.399 3.700 1.00 94.94 197 TYR A N 1
ATOM 1573 C CA . TYR A 1 197 ? -3.974 7.191 3.806 1.00 94.94 197 TYR A CA 1
ATOM 1574 C C . TYR A 1 197 ? -4.095 8.394 4.756 1.00 94.94 197 TYR A C 1
ATOM 1576 O O . TYR A 1 197 ? -3.309 8.471 5.707 1.00 94.94 197 TYR A O 1
ATOM 1584 N N . PRO A 1 198 ? -5.107 9.276 4.617 1.00 94.81 198 PRO A N 1
ATOM 1585 C CA . PRO A 1 198 ? -5.270 10.409 5.527 1.00 94.81 198 PRO A CA 1
ATOM 1586 C C . PRO A 1 198 ? -5.478 9.985 6.983 1.00 94.81 198 PRO A C 1
ATOM 1588 O O . PRO A 1 198 ? -5.094 10.700 7.902 1.00 94.81 198 PRO A O 1
ATOM 1591 N N . ILE A 1 199 ? -6.063 8.807 7.203 1.00 94.12 199 ILE A N 1
ATOM 1592 C CA . ILE A 1 199 ? -6.353 8.277 8.538 1.00 94.12 199 ILE A CA 1
ATOM 1593 C C . ILE A 1 199 ? -5.094 7.674 9.168 1.00 94.12 199 ILE A C 1
ATOM 1595 O O . ILE A 1 199 ? -4.836 7.887 10.350 1.00 94.12 199 ILE A O 1
ATOM 1599 N N . CYS A 1 200 ? -4.311 6.926 8.389 1.00 93.25 200 CYS A N 1
ATOM 1600 C CA . CYS A 1 200 ? -3.178 6.142 8.883 1.00 93.25 200 CYS A CA 1
ATOM 1601 C C . CYS A 1 200 ? -1.864 6.935 8.935 1.00 93.25 200 CYS A C 1
ATOM 1603 O O . CYS A 1 200 ? -1.054 6.720 9.845 1.00 93.25 200 CYS A O 1
ATOM 1605 N N . TYR A 1 201 ? -1.671 7.847 7.977 1.00 91.69 201 TYR A N 1
ATOM 1606 C CA . TYR A 1 201 ? -0.443 8.623 7.781 1.00 91.69 201 TYR A CA 1
ATOM 1607 C C . TYR A 1 201 ? -0.650 10.140 7.915 1.00 91.69 201 TYR A C 1
ATOM 1609 O O . TYR A 1 201 ? 0.325 10.887 7.955 1.00 91.69 201 TYR A O 1
ATOM 1617 N N . GLY A 1 202 ? -1.899 10.612 8.016 1.00 90.62 202 GLY A N 1
ATOM 1618 C CA . GLY A 1 202 ? -2.208 12.039 8.168 1.00 90.62 202 GLY A CA 1
ATOM 1619 C C . GLY A 1 202 ? -2.104 12.854 6.877 1.00 90.62 202 GLY A C 1
ATOM 1620 O O . GLY A 1 202 ? -2.107 14.080 6.940 1.00 90.62 202 GLY A O 1
ATOM 1621 N N . ARG A 1 203 ? -1.987 12.190 5.723 1.00 91.81 203 ARG A N 1
ATOM 1622 C CA . ARG A 1 203 ? -1.797 12.805 4.402 1.00 91.81 203 ARG A CA 1
ATOM 1623 C C . ARG A 1 203 ? -2.396 11.949 3.294 1.00 91.81 203 ARG A C 1
ATOM 1625 O O . ARG A 1 203 ? -2.631 10.759 3.494 1.00 91.81 203 ARG A O 1
ATOM 1632 N N . ALA A 1 204 ? -2.673 12.549 2.142 1.00 93.62 204 ALA A N 1
ATOM 1633 C CA . ALA A 1 204 ? -3.191 11.834 0.977 1.00 93.62 204 ALA A CA 1
ATOM 1634 C C . ALA A 1 204 ? -2.087 11.056 0.236 1.00 93.62 204 ALA A C 1
ATOM 1636 O O . ALA A 1 204 ? -0.909 11.390 0.328 1.00 93.62 204 ALA A O 1
ATOM 1637 N N . VAL A 1 205 ? -2.476 10.062 -0.576 1.00 92.31 205 VAL A N 1
ATOM 1638 C CA . VAL A 1 205 ? -1.545 9.213 -1.353 1.00 92.31 205 VAL A CA 1
ATOM 1639 C C . VAL A 1 205 ? -0.534 10.037 -2.159 1.00 92.31 205 VAL A C 1
ATOM 1641 O O . VAL A 1 205 ? 0.656 9.749 -2.140 1.00 92.31 205 VAL A O 1
ATOM 1644 N N . TYR A 1 206 ? -0.994 11.083 -2.851 1.00 91.75 206 TYR A N 1
ATOM 1645 C CA . TYR A 1 206 ? -0.122 11.934 -3.665 1.00 91.75 206 TYR A CA 1
ATOM 1646 C C . TYR A 1 206 ? 0.833 12.790 -2.825 1.00 91.75 206 TYR A C 1
ATOM 1648 O O . TYR A 1 206 ? 1.940 13.067 -3.269 1.00 91.75 206 TYR A O 1
ATOM 1656 N N . GLU A 1 207 ? 0.431 13.189 -1.617 1.00 90.00 207 GLU A N 1
ATOM 1657 C CA . GLU A 1 207 ? 1.267 13.988 -0.713 1.00 90.00 207 GLU A CA 1
ATOM 1658 C C . GLU A 1 207 ? 2.423 13.157 -0.148 1.00 90.00 207 GLU A C 1
ATOM 1660 O O . GLU A 1 207 ? 3.532 13.669 -0.011 1.00 90.00 207 GLU A O 1
ATOM 1665 N N . SER A 1 208 ? 2.200 11.860 0.096 1.00 85.06 208 SER A N 1
ATOM 1666 C CA . SER A 1 208 ? 3.256 10.919 0.494 1.00 85.06 208 SER A CA 1
ATOM 1667 C C . SER A 1 208 ? 4.380 10.803 -0.546 1.00 85.06 208 SER A C 1
ATOM 1669 O O . SER A 1 208 ? 5.501 10.471 -0.181 1.00 85.06 208 SER A O 1
ATOM 1671 N N . LEU A 1 209 ? 4.115 11.109 -1.823 1.00 86.81 209 LEU A N 1
ATOM 1672 C CA . LEU A 1 209 ? 5.110 11.044 -2.904 1.00 86.81 209 LEU A CA 1
ATOM 1673 C C . LEU A 1 209 ? 5.957 12.311 -3.052 1.00 86.81 209 LEU A C 1
ATOM 1675 O O . LEU A 1 209 ? 6.992 12.276 -3.707 1.00 86.81 209 LEU A O 1
ATOM 1679 N N . VAL A 1 210 ? 5.526 13.436 -2.479 1.00 81.38 210 VAL A N 1
ATOM 1680 C CA . VAL A 1 210 ? 6.233 14.726 -2.602 1.00 81.38 210 VAL A CA 1
ATOM 1681 C C . VAL A 1 210 ? 7.412 14.824 -1.625 1.00 81.38 210 VAL A C 1
ATOM 1683 O O . VAL A 1 210 ? 8.303 15.646 -1.812 1.00 81.38 210 VAL A O 1
ATOM 1686 N N . ILE A 1 211 ? 7.409 13.999 -0.577 1.00 66.38 211 ILE A N 1
ATOM 1687 C CA . ILE A 1 211 ? 8.377 14.035 0.531 1.00 66.38 211 ILE A CA 1
ATOM 1688 C C . ILE A 1 211 ? 9.450 12.930 0.384 1.00 66.38 211 ILE A C 1
ATOM 1690 O O . ILE A 1 211 ? 10.395 12.893 1.169 1.00 66.38 211 ILE A O 1
ATOM 1694 N N . ALA A 1 212 ? 9.299 12.046 -0.610 1.00 55.84 212 ALA A N 1
ATOM 1695 C CA . ALA A 1 212 ? 10.209 10.936 -0.900 1.00 55.84 212 ALA A CA 1
ATOM 1696 C C . ALA A 1 212 ? 11.554 11.390 -1.491 1.00 55.84 212 ALA A C 1
ATOM 1698 O O . ALA A 1 212 ? 11.564 12.355 -2.291 1.00 55.84 212 ALA A O 1
#

Foldseek 3Di:
DDDDDDDDDDDDDDDDDDDDDDDPPDPPVPPVQDPVNVVVVVVVVVVVVVVVVVVVVVVVVVVVVVVVVVVVVVVVVVVLPPLCVLQLLLLLLLLVLVLLCVQVVHDFPPNDDPQDDDPVCLVVVLVSQLVSLLVRDPVSCVVLVADVVSNVSSPCSNVSSNSHDSHSVVSLLVVLVVLVVCCVVCVPVSVNSQSSCCSRPVDGSVVSNVVD

Mean predicted aligned error: 15.74 Å

Solvent-accessible surface area (backbone atoms only — not comparable to full-atom values): 12633 Å² total; per-residue (Å²): 141,82,82,86,88,90,84,90,85,80,90,88,86,85,84,88,82,91,82,80,89,78,79,84,71,80,81,79,76,75,73,81,62,53,72,67,56,51,52,52,51,51,52,51,51,53,48,50,53,52,48,52,54,50,50,54,52,49,51,52,50,51,58,49,49,56,50,51,52,52,52,49,52,50,51,51,52,55,58,63,46,64,72,42,47,48,21,36,52,26,16,52,50,50,38,44,44,52,51,51,30,61,74,67,74,48,78,59,50,90,78,58,65,93,89,77,84,53,77,80,44,48,61,54,49,35,50,26,51,37,56,39,32,65,65,60,53,64,71,60,41,45,77,70,76,44,57,70,67,58,54,54,50,35,63,52,37,60,82,31,33,85,46,41,58,98,53,51,71,77,38,50,49,65,46,30,54,50,39,61,70,36,34,83,82,38,47,67,62,28,56,58,58,46,64,48,28,44,72,54,73,70,39,47,47,73,58,49,60,74,78,106

Nearest PDB structures (foldseek):
  6mrt-assembly1_A  TM=1.738E-01  e=5.871E+00  Escherichia coli K-12

Organism: NCBI:txid1131564

Radius of gyration: 37.52 Å; Cα contacts (8 Å, |Δi|>4): 137; chains: 1; bounding box: 85×52×106 Å